Protein AF-A0A0Q4X3D1-F1 (afdb_monomer_lite)

Foldseek 3Di:
DDDDDDDDDDDPDDPPPPPPPCPPVNDDQVLLVVLQWHFDQDWDAACPPRDIDGRTDPRRNHHPVSSVVSSVCVVPPWFKAFFLAPFDQPAWWWFFWAAPDDPPDQRTDTATAGADNLQQWGFGDDPPDPTDITGTHGGIITHDDDRDDDDLRNLLSNLVNLQVCVRHVDQPSSVSSLVVQQVVLVVCVVVVPVCSVSSNVSSCVSVVHDHPPDPD

pLDDT: mean 85.63, std 16.09, range [42.47, 98.0]

Structure (mmCIF, N/CA/C/O backbone):
data_AF-A0A0Q4X3D1-F1
#
_entry.id   AF-A0A0Q4X3D1-F1
#
loop_
_atom_site.group_PDB
_atom_site.id
_atom_site.type_symbol
_atom_site.label_atom_id
_atom_site.label_alt_id
_atom_site.label_comp_id
_atom_site.label_asym_id
_atom_site.label_entity_id
_atom_site.label_seq_id
_atom_site.pdbx_PDB_ins_code
_atom_site.Cartn_x
_atom_site.Cartn_y
_atom_site.Cartn_z
_atom_site.occupancy
_atom_site.B_iso_or_equiv
_atom_site.auth_seq_id
_atom_site.auth_comp_id
_atom_site.auth_asym_id
_atom_site.auth_atom_id
_atom_site.pdbx_PDB_model_num
ATOM 1 N N . MET A 1 1 ? -32.439 -45.724 -63.998 1.00 43.06 1 MET A N 1
ATOM 2 C CA . MET A 1 1 ? -30.985 -45.857 -63.776 1.00 43.06 1 MET A CA 1
ATOM 3 C C . MET A 1 1 ? -30.626 -44.946 -62.619 1.00 43.06 1 MET A C 1
ATOM 5 O O . MET A 1 1 ? -30.534 -43.742 -62.794 1.00 43.06 1 MET A O 1
ATOM 9 N N . THR A 1 2 ? -30.604 -45.523 -61.424 1.00 44.78 2 THR A N 1
ATOM 10 C CA . THR A 1 2 ? -30.448 -44.865 -60.122 1.00 44.78 2 THR A CA 1
ATOM 11 C C . THR A 1 2 ? -29.095 -45.280 -59.561 1.00 44.78 2 THR A C 1
ATOM 13 O O . THR A 1 2 ? -28.946 -46.430 -59.152 1.00 44.78 2 THR A O 1
ATOM 16 N N . GLU A 1 3 ? -28.113 -44.380 -59.583 1.00 49.09 3 GLU A N 1
ATOM 17 C CA . GLU A 1 3 ? -26.800 -44.619 -58.978 1.00 49.09 3 GLU A CA 1
ATOM 18 C C . GLU A 1 3 ? -26.764 -44.139 -57.525 1.00 49.09 3 GLU A C 1
ATOM 20 O O . GLU A 1 3 ? -27.141 -43.016 -57.186 1.00 49.09 3 GLU A O 1
ATOM 25 N N . ALA A 1 4 ? -26.328 -45.060 -56.672 1.00 48.94 4 ALA A N 1
ATOM 26 C CA . ALA A 1 4 ? -26.229 -44.949 -55.233 1.00 48.94 4 ALA A CA 1
ATOM 27 C C . ALA A 1 4 ? -25.015 -44.102 -54.817 1.00 48.94 4 ALA A C 1
ATOM 29 O O . ALA A 1 4 ? -23.878 -44.404 -55.174 1.00 48.94 4 ALA A O 1
ATOM 30 N N . TRP A 1 5 ? -25.249 -43.082 -53.991 1.00 47.91 5 TRP A N 1
ATOM 31 C CA . TRP A 1 5 ? -24.194 -42.359 -53.282 1.00 47.91 5 TRP A CA 1
ATOM 32 C C . TRP A 1 5 ? -23.828 -43.119 -52.004 1.00 47.91 5 TRP A C 1
ATOM 34 O O . TRP A 1 5 ? -24.491 -43.007 -50.974 1.00 47.91 5 TRP A O 1
ATOM 44 N N . ALA A 1 6 ? -22.778 -43.936 -52.096 1.00 47.75 6 ALA A N 1
ATOM 45 C CA . ALA A 1 6 ? -22.215 -44.670 -50.971 1.00 47.75 6 ALA A CA 1
ATOM 46 C C . ALA A 1 6 ? -21.486 -43.731 -49.996 1.00 47.75 6 ALA A C 1
ATOM 48 O O . ALA A 1 6 ? -20.740 -42.830 -50.389 1.00 47.75 6 ALA A O 1
ATOM 49 N N . GLY A 1 7 ? -21.725 -43.972 -48.706 1.00 46.75 7 GLY A N 1
ATOM 50 C CA . GLY A 1 7 ? -21.287 -43.154 -47.586 1.00 46.75 7 GLY A CA 1
ATOM 51 C C . GLY A 1 7 ? -19.772 -43.008 -47.477 1.00 46.75 7 GLY A C 1
ATOM 52 O O . GLY A 1 7 ? -19.022 -43.982 -47.431 1.00 46.75 7 GLY A O 1
ATOM 53 N N . ARG A 1 8 ? -19.332 -41.756 -47.352 1.00 46.34 8 ARG A N 1
ATOM 54 C CA . ARG A 1 8 ? -17.980 -41.405 -46.929 1.00 46.34 8 ARG A CA 1
ATOM 55 C C . ARG A 1 8 ? -18.017 -41.225 -45.411 1.00 46.34 8 ARG A C 1
ATOM 57 O O . ARG A 1 8 ? -18.407 -40.176 -44.908 1.00 46.34 8 ARG A O 1
ATOM 64 N N . THR A 1 9 ? -17.687 -42.284 -44.680 1.00 46.59 9 THR A N 1
ATOM 65 C CA . THR A 1 9 ? -17.524 -42.241 -43.226 1.00 46.59 9 THR A CA 1
ATOM 66 C C . THR A 1 9 ? -16.350 -41.324 -42.891 1.00 46.59 9 THR A C 1
ATOM 68 O O . THR A 1 9 ? -15.196 -41.611 -43.215 1.00 46.59 9 THR A O 1
ATOM 71 N N . PHE A 1 10 ? -16.648 -40.189 -42.257 1.00 42.78 10 PHE A N 1
ATOM 72 C CA . PHE A 1 10 ? -15.637 -39.367 -41.605 1.00 42.78 10 PHE A CA 1
ATOM 73 C C . PHE A 1 10 ? -14.974 -40.234 -40.536 1.00 42.78 10 PHE A C 1
ATOM 75 O O . PHE A 1 10 ? -15.587 -40.587 -39.530 1.00 42.78 10 PHE A O 1
ATOM 82 N N . ARG A 1 11 ? -13.726 -40.640 -40.787 1.00 42.47 11 ARG A N 1
ATOM 83 C CA . ARG A 1 11 ? -12.890 -41.254 -39.760 1.00 42.47 11 ARG A CA 1
ATOM 84 C C . ARG A 1 11 ? -12.764 -40.234 -38.635 1.00 42.47 11 ARG A C 1
ATOM 86 O O . ARG A 1 11 ? -12.277 -39.133 -38.874 1.00 42.47 11 ARG A O 1
ATOM 93 N N . ASN A 1 12 ? -13.226 -40.611 -37.446 1.00 43.44 12 ASN A N 1
ATOM 94 C CA . ASN A 1 12 ? -12.993 -39.885 -36.207 1.00 43.44 12 ASN A CA 1
ATOM 95 C C . ASN A 1 12 ? -11.497 -39.566 -36.116 1.00 43.44 12 ASN A C 1
ATOM 97 O O . ASN A 1 12 ? -10.683 -40.463 -35.889 1.00 43.44 12 ASN A O 1
ATOM 101 N N . ALA A 1 13 ? -11.136 -38.304 -36.356 1.00 43.03 13 ALA A N 1
ATOM 102 C CA . ALA A 1 13 ? -9.821 -37.808 -36.006 1.00 43.03 13 ALA A CA 1
ATOM 103 C C . ALA A 1 13 ? -9.673 -38.038 -34.503 1.00 43.03 13 ALA A C 1
ATOM 105 O O . ALA A 1 13 ? -10.545 -37.637 -33.728 1.00 43.03 13 ALA A O 1
ATOM 106 N N . ALA A 1 14 ? -8.618 -38.750 -34.107 1.00 42.69 14 ALA A N 1
ATOM 107 C CA . ALA A 1 14 ? -8.285 -38.909 -32.703 1.00 42.69 14 ALA A CA 1
ATOM 108 C C . ALA A 1 14 ? -8.307 -37.519 -32.044 1.00 42.69 14 ALA A C 1
ATOM 110 O O . ALA A 1 14 ? -7.810 -36.570 -32.664 1.00 42.69 14 ALA A O 1
ATOM 111 N N . PRO A 1 15 ? -8.882 -37.361 -30.837 1.00 46.25 15 PRO A N 1
ATOM 112 C CA . PRO A 1 15 ? -8.728 -36.115 -30.113 1.00 46.25 15 PRO A CA 1
ATOM 113 C C . PRO A 1 15 ? -7.228 -35.851 -30.036 1.00 46.25 15 PRO A C 1
ATOM 115 O O . PRO A 1 15 ? -6.475 -36.692 -29.543 1.00 46.25 15 PRO A O 1
ATOM 118 N N . LEU A 1 16 ? -6.794 -34.715 -30.587 1.00 47.44 16 LEU A N 1
ATOM 119 C CA . LEU A 1 16 ? -5.493 -34.140 -30.288 1.00 47.44 16 LEU A CA 1
ATOM 120 C C . LEU A 1 16 ? -5.503 -33.914 -28.780 1.00 47.44 16 LEU A C 1
ATOM 122 O O . LEU A 1 16 ? -5.929 -32.872 -28.289 1.00 47.44 16 LEU A O 1
ATOM 126 N N . THR A 1 17 ? -5.111 -34.940 -28.030 1.00 44.03 17 THR A N 1
ATOM 127 C CA . THR A 1 17 ? -4.709 -34.789 -26.649 1.00 44.03 17 THR A CA 1
ATOM 128 C C . THR A 1 17 ? -3.508 -33.872 -26.735 1.00 44.03 17 THR A C 1
ATOM 130 O O . THR A 1 17 ? -2.416 -34.319 -27.091 1.00 44.03 17 THR A O 1
ATOM 133 N N . LEU A 1 18 ? -3.755 -32.580 -26.515 1.00 53.28 18 LEU A N 1
ATOM 134 C CA . LEU A 1 18 ? -2.764 -31.586 -26.144 1.00 53.28 18 LEU A CA 1
ATOM 135 C C . LEU A 1 18 ? -2.053 -32.171 -24.924 1.00 53.28 18 LEU A C 1
ATOM 137 O O . LEU A 1 18 ? -2.487 -31.990 -23.788 1.00 53.28 18 LEU A O 1
ATOM 141 N N . ARG A 1 19 ? -1.043 -33.012 -25.177 1.00 48.97 19 ARG A N 1
ATOM 142 C CA . ARG A 1 19 ? -0.136 -33.495 -24.149 1.00 48.97 19 ARG A CA 1
ATOM 143 C C . ARG A 1 19 ? 0.401 -32.243 -23.482 1.00 48.97 19 ARG A C 1
ATOM 145 O O . ARG A 1 19 ? 0.758 -31.289 -24.169 1.00 48.97 19 ARG A O 1
ATOM 152 N N . GLY A 1 20 ? 0.334 -32.247 -22.156 1.00 49.84 20 GLY A N 1
ATOM 153 C CA . GLY A 1 20 ? 0.802 -31.179 -21.290 1.00 49.84 20 GLY A CA 1
ATOM 154 C C . GLY A 1 20 ? 2.304 -30.995 -21.423 1.00 49.84 20 GLY A C 1
ATOM 155 O O . GLY A 1 20 ? 3.053 -31.368 -20.526 1.00 49.84 20 GLY A O 1
ATOM 156 N N . ASP A 1 21 ? 2.732 -30.431 -22.545 1.00 56.19 21 ASP A N 1
ATOM 157 C CA . ASP A 1 21 ? 4.043 -29.841 -22.678 1.00 56.19 21 ASP A CA 1
ATOM 158 C C . ASP A 1 21 ? 4.018 -28.633 -21.755 1.00 56.19 21 ASP A C 1
ATOM 160 O O . ASP A 1 21 ? 3.350 -27.629 -22.019 1.00 56.19 21 ASP A O 1
ATOM 164 N N . ASN A 1 22 ? 4.685 -28.777 -20.611 1.00 57.06 22 ASN A N 1
ATOM 165 C CA . ASN A 1 22 ? 5.009 -27.630 -19.789 1.00 57.06 22 ASN A CA 1
ATOM 166 C C . ASN A 1 22 ? 5.697 -26.617 -20.716 1.00 57.06 22 ASN A C 1
ATOM 168 O O . ASN A 1 22 ? 6.709 -26.959 -21.336 1.00 57.06 22 ASN A O 1
ATOM 172 N N . PRO A 1 23 ? 5.130 -25.417 -20.885 1.00 67.62 23 PRO A N 1
ATOM 173 C CA . PRO A 1 23 ? 5.699 -24.434 -21.786 1.00 67.62 23 PRO A CA 1
ATOM 174 C C . PRO A 1 23 ? 7.122 -24.092 -21.328 1.00 67.62 23 PRO A C 1
ATOM 176 O O . PRO A 1 23 ? 7.404 -24.013 -20.133 1.00 67.62 23 PRO A O 1
ATOM 179 N N . VAL A 1 24 ? 8.024 -23.905 -22.296 1.00 78.44 24 VAL A N 1
ATOM 180 C CA . VAL A 1 24 ? 9.471 -23.683 -22.082 1.00 78.44 24 VAL A CA 1
ATOM 181 C C . VAL A 1 24 ? 9.756 -22.477 -21.174 1.00 78.44 24 VAL A C 1
ATOM 183 O O . VAL A 1 24 ? 10.806 -22.403 -20.547 1.00 78.44 24 VAL A O 1
ATOM 186 N N . ASP A 1 25 ? 8.809 -21.546 -21.081 1.00 84.94 25 ASP A N 1
ATOM 187 C CA . ASP A 1 25 ? 8.889 -20.338 -20.260 1.00 84.94 25 ASP A CA 1
ATOM 188 C C . ASP A 1 25 ? 8.643 -20.567 -18.753 1.00 84.94 25 ASP A C 1
ATOM 190 O O . ASP A 1 25 ? 8.810 -19.637 -17.971 1.00 84.94 25 ASP A O 1
ATOM 194 N N . GLY A 1 26 ? 8.264 -21.779 -18.327 1.00 92.56 26 GLY A N 1
ATOM 195 C CA . GLY A 1 26 ? 8.084 -22.121 -16.913 1.00 92.56 26 GLY A CA 1
ATOM 196 C C . GLY A 1 26 ? 6.801 -21.589 -16.260 1.00 92.56 26 GLY A C 1
ATOM 197 O O . GLY A 1 26 ? 6.622 -21.788 -15.060 1.00 92.56 26 GLY A O 1
ATOM 198 N N . TYR A 1 27 ? 5.892 -20.954 -17.011 1.00 93.12 27 TYR A N 1
ATOM 199 C CA . TYR A 1 27 ? 4.627 -20.434 -16.478 1.00 93.12 27 TYR A CA 1
ATOM 200 C C . TYR A 1 27 ? 3.453 -21.367 -16.774 1.00 93.12 27 TYR A C 1
ATOM 202 O O . TYR A 1 27 ? 3.174 -21.708 -17.928 1.00 93.12 27 TYR A O 1
ATOM 210 N N . SER A 1 28 ? 2.684 -21.738 -15.752 1.00 94.00 28 SER A N 1
ATOM 211 C CA . SER A 1 28 ? 1.477 -22.537 -15.957 1.00 94.00 28 SER A CA 1
ATOM 212 C C . SER A 1 28 ? 0.365 -21.714 -16.622 1.00 94.00 28 SER A C 1
ATOM 214 O O . SER A 1 28 ? 0.380 -20.483 -16.668 1.00 94.00 28 SER A O 1
ATOM 216 N N . ALA A 1 29 ? -0.649 -22.397 -17.152 1.00 93.19 29 ALA A N 1
ATOM 217 C CA . ALA A 1 29 ? -1.848 -21.725 -17.644 1.00 93.19 29 ALA A CA 1
ATOM 218 C C . ALA A 1 29 ? -2.616 -20.984 -16.539 1.00 93.19 29 ALA A C 1
ATOM 220 O O . ALA A 1 29 ? -3.258 -19.973 -16.824 1.00 93.19 29 ALA A O 1
ATOM 221 N N . GLU A 1 30 ? -2.552 -21.477 -15.301 1.00 94.50 30 GLU A N 1
ATOM 222 C CA . GLU A 1 30 ? -3.222 -20.844 -14.167 1.00 94.50 30 GLU A CA 1
ATOM 223 C C . GLU A 1 30 ? -2.538 -19.523 -13.800 1.00 94.50 30 GLU A C 1
ATOM 225 O O . GLU A 1 30 ? -3.227 -18.520 -13.626 1.00 94.50 30 GLU A O 1
ATOM 230 N N . ASP A 1 31 ? -1.197 -19.486 -13.825 1.00 95.06 31 ASP A N 1
ATOM 231 C CA . ASP A 1 31 ? -0.412 -18.266 -13.576 1.00 95.06 31 ASP A CA 1
ATOM 232 C C . ASP A 1 31 ? -0.805 -17.123 -14.517 1.00 95.06 31 ASP A C 1
ATOM 234 O O . ASP A 1 31 ? -0.814 -15.960 -14.126 1.00 95.06 31 ASP A O 1
ATOM 238 N N . LEU A 1 32 ? -1.139 -17.440 -15.770 1.00 96.00 32 LEU A N 1
ATOM 239 C CA . LEU A 1 32 ? -1.394 -16.447 -16.816 1.00 96.00 32 LEU A CA 1
ATOM 240 C C . LEU A 1 32 ? -2.872 -16.063 -16.960 1.00 96.00 32 LEU A C 1
ATOM 242 O O . LEU A 1 32 ? -3.177 -15.048 -17.600 1.00 96.00 32 LEU A O 1
ATOM 246 N N . ARG A 1 33 ? -3.795 -16.816 -16.345 1.00 96.00 33 ARG A N 1
ATOM 247 C CA . ARG A 1 33 ? -5.244 -16.589 -16.478 1.00 96.00 33 ARG A CA 1
ATOM 248 C C . ARG A 1 33 ? -5.654 -15.211 -15.967 1.00 96.00 33 ARG A C 1
ATOM 250 O O . ARG A 1 33 ? -6.366 -14.484 -16.664 1.00 96.00 33 ARG A O 1
ATOM 257 N N . GLY A 1 34 ? -5.137 -14.813 -14.803 1.00 94.19 34 GLY A N 1
ATOM 258 C CA . GLY A 1 34 ? -5.339 -13.472 -14.236 1.00 94.19 34 GLY A CA 1
ATOM 259 C C . GLY A 1 34 ? -4.765 -12.346 -15.105 1.00 94.19 34 GLY A C 1
ATOM 260 O O . GLY A 1 34 ? -5.241 -11.213 -15.059 1.00 94.19 34 GLY A O 1
ATOM 261 N N . HIS A 1 35 ? -3.807 -12.672 -15.973 1.00 96.56 35 HIS A N 1
ATOM 262 C CA . HIS A 1 35 ? -3.106 -11.725 -16.838 1.00 96.56 35 HIS A CA 1
ATOM 263 C C . HIS A 1 35 ? -3.610 -11.747 -18.285 1.00 96.56 35 HIS A C 1
ATOM 265 O O . HIS A 1 35 ? -3.017 -11.108 -19.151 1.00 96.56 35 HIS A O 1
ATOM 271 N N . GLY A 1 36 ? -4.760 -12.381 -18.542 1.00 96.81 36 GLY A N 1
ATOM 272 C CA . GLY A 1 36 ? -5.501 -12.240 -19.796 1.00 96.81 36 GLY A CA 1
ATOM 273 C C . GLY A 1 36 ? -5.209 -13.302 -20.855 1.00 96.81 36 GLY A C 1
ATOM 274 O O . GLY A 1 36 ? -5.621 -13.105 -22.001 1.00 96.81 36 GLY A O 1
ATOM 275 N N . TRP A 1 37 ? -4.558 -14.410 -20.487 1.00 97.19 37 TRP A N 1
ATOM 276 C CA . TRP A 1 37 ? -4.325 -15.553 -21.372 1.00 97.19 37 TRP A CA 1
ATOM 277 C C . TRP A 1 37 ? -4.747 -16.874 -20.724 1.00 97.19 37 TRP A C 1
ATOM 279 O O . TRP A 1 37 ? -4.471 -17.120 -19.557 1.00 97.19 37 TRP A O 1
ATOM 289 N N . ALA A 1 38 ? -5.378 -17.752 -21.499 1.00 96.12 38 ALA A N 1
ATOM 290 C CA . ALA A 1 38 ? -5.666 -19.132 -21.118 1.00 96.12 38 ALA A CA 1
ATOM 291 C C . ALA A 1 38 ? -5.554 -20.033 -22.362 1.00 96.12 38 ALA A C 1
ATOM 293 O O . ALA A 1 38 ? -5.766 -19.540 -23.470 1.00 96.12 38 ALA A O 1
ATOM 294 N N . PRO A 1 39 ? -5.231 -21.330 -22.235 1.00 95.50 39 PRO A N 1
ATOM 295 C CA . PRO A 1 39 ? -5.191 -22.242 -23.375 1.00 95.50 39 PRO A CA 1
ATOM 296 C C . PRO A 1 39 ? -6.610 -22.596 -23.845 1.00 95.50 39 PRO A C 1
ATOM 298 O O . PRO A 1 39 ? -7.505 -22.782 -23.024 1.00 95.50 39 PRO A O 1
ATOM 301 N N . GLY A 1 40 ? -6.816 -22.736 -25.157 1.00 94.25 40 GLY A N 1
ATOM 302 C CA . GLY A 1 40 ? -8.133 -23.124 -25.687 1.00 94.25 40 GLY A CA 1
ATOM 303 C C . GLY A 1 40 ? -8.227 -23.434 -27.182 1.00 94.25 40 GLY A C 1
ATOM 304 O O . GLY A 1 40 ? -9.317 -23.725 -27.662 1.00 94.25 40 GLY A O 1
ATOM 305 N N . GLY A 1 41 ? -7.120 -23.403 -27.931 1.00 93.38 41 GLY A N 1
ATOM 306 C CA . GLY A 1 41 ? -7.104 -23.814 -29.343 1.00 93.38 41 GLY A CA 1
ATOM 307 C C . GLY A 1 41 ? -7.680 -22.804 -30.348 1.00 93.38 41 GLY A C 1
ATOM 308 O O . GLY A 1 41 ? -7.665 -23.081 -31.544 1.00 93.38 41 GLY A O 1
ATOM 309 N N . TYR A 1 42 ? -8.144 -21.633 -29.907 1.00 94.81 42 TYR A N 1
ATOM 310 C CA . TYR A 1 42 ? -8.655 -20.569 -30.773 1.00 94.81 42 TYR A CA 1
ATOM 311 C C . TYR A 1 42 ? -7.541 -19.625 -31.246 1.00 94.81 42 TYR A C 1
ATOM 313 O O . TYR A 1 42 ? -6.483 -19.489 -30.620 1.00 94.81 42 TYR A O 1
ATOM 321 N N . MET A 1 43 ? -7.805 -18.965 -32.374 1.00 95.94 43 MET A N 1
ATOM 322 C CA . MET A 1 43 ? -7.004 -17.869 -32.914 1.00 95.94 43 MET A CA 1
ATOM 323 C C . MET A 1 43 ? -7.647 -16.529 -32.539 1.00 95.94 43 MET A C 1
ATOM 325 O O . MET A 1 43 ? -8.872 -16.404 -32.582 1.00 95.94 43 MET A O 1
ATOM 329 N N . GLY A 1 44 ? -6.834 -15.535 -32.187 1.00 94.81 44 GLY A N 1
ATOM 330 C CA . GLY A 1 44 ? -7.292 -14.186 -31.847 1.00 94.81 44 GLY A CA 1
ATOM 331 C C . GLY A 1 44 ? -6.191 -13.140 -32.009 1.00 94.81 44 GLY A C 1
ATOM 332 O O . GLY A 1 44 ? -5.033 -13.483 -32.243 1.00 94.81 44 GLY A O 1
ATOM 333 N N . THR A 1 45 ? -6.560 -11.866 -31.893 1.00 97.56 45 THR A N 1
ATOM 334 C CA . THR A 1 45 ? -5.631 -10.727 -31.950 1.00 97.56 45 THR A CA 1
ATOM 335 C C . THR A 1 45 ? -5.338 -10.233 -30.538 1.00 97.56 45 THR A C 1
ATOM 337 O O . THR A 1 45 ? -6.261 -9.966 -29.768 1.00 97.56 45 THR A O 1
ATOM 340 N N . CYS A 1 46 ? -4.058 -10.100 -30.194 1.00 97.88 46 CYS A N 1
ATOM 341 C CA . CYS A 1 46 ? -3.634 -9.580 -28.896 1.00 97.88 46 CYS A CA 1
ATOM 342 C C . CYS A 1 46 ? -4.007 -8.097 -28.752 1.00 97.88 46 CYS A C 1
ATOM 344 O O . CYS A 1 46 ? -3.679 -7.304 -29.627 1.00 97.88 46 CYS A O 1
ATOM 346 N N . GLN A 1 47 ? -4.621 -7.693 -27.636 1.00 97.88 47 GLN A N 1
ATOM 347 C CA . GLN A 1 47 ? -4.951 -6.280 -27.392 1.00 97.88 47 GLN A CA 1
ATOM 348 C C . GLN A 1 47 ? -3.718 -5.398 -27.139 1.00 97.88 47 GLN A C 1
ATOM 350 O O . GLN A 1 47 ? -3.789 -4.196 -27.367 1.00 97.88 47 GLN A O 1
ATOM 355 N N . ASP A 1 48 ? -2.599 -5.984 -26.700 1.00 97.31 48 ASP A N 1
ATOM 356 C CA . ASP A 1 48 ? -1.394 -5.223 -26.352 1.00 97.31 48 ASP A CA 1
ATOM 357 C C . ASP A 1 48 ? -0.457 -5.045 -27.557 1.00 97.31 48 ASP A C 1
ATOM 359 O O . ASP A 1 48 ? -0.033 -3.935 -27.856 1.00 97.31 48 ASP A O 1
ATOM 363 N N . CYS A 1 49 ? -0.109 -6.138 -28.249 1.00 97.88 49 CYS A N 1
ATOM 364 C CA . CYS A 1 49 ? 0.844 -6.101 -29.366 1.00 97.88 49 CYS A CA 1
ATOM 365 C C . CYS A 1 49 ? 0.191 -6.172 -30.749 1.00 97.88 49 CYS A C 1
ATOM 367 O O . CYS A 1 49 ? 0.900 -6.095 -31.741 1.00 97.88 49 CYS A O 1
ATOM 369 N N . VAL A 1 50 ? -1.134 -6.350 -30.828 1.00 97.75 50 VAL A N 1
ATOM 370 C CA . VAL A 1 50 ? -1.911 -6.426 -32.084 1.00 97.75 50 VAL A CA 1
ATOM 371 C C . VAL A 1 50 ? -1.549 -7.625 -32.984 1.00 97.75 50 VAL A C 1
ATOM 373 O O . VAL A 1 50 ? -2.168 -7.845 -34.021 1.00 97.75 50 VAL A O 1
ATOM 376 N N . GLU A 1 51 ? -0.621 -8.483 -32.558 1.00 97.44 51 GLU A N 1
ATOM 377 C CA . GLU A 1 51 ? -0.265 -9.710 -33.273 1.00 97.44 51 GLU A CA 1
ATOM 378 C C . GLU A 1 51 ? -1.339 -10.797 -33.137 1.00 97.44 51 GLU A C 1
ATOM 380 O O . GLU A 1 51 ? -1.994 -10.945 -32.094 1.00 97.44 51 GLU A O 1
ATOM 385 N N . VAL A 1 52 ? -1.481 -11.603 -34.191 1.00 96.31 52 VAL A N 1
ATOM 386 C CA . VAL A 1 52 ? -2.331 -12.799 -34.178 1.00 96.31 52 VAL A CA 1
ATOM 387 C C . VAL A 1 52 ? -1.643 -13.895 -33.370 1.00 96.31 52 VAL A C 1
ATOM 389 O O . VAL A 1 52 ? -0.484 -14.229 -33.602 1.00 96.31 52 VAL A O 1
ATOM 392 N N . HIS A 1 53 ? -2.371 -14.498 -32.436 1.00 94.00 53 HIS A N 1
ATOM 393 C CA . HIS A 1 53 ? -1.900 -15.639 -31.662 1.00 94.00 53 HIS A CA 1
ATOM 394 C C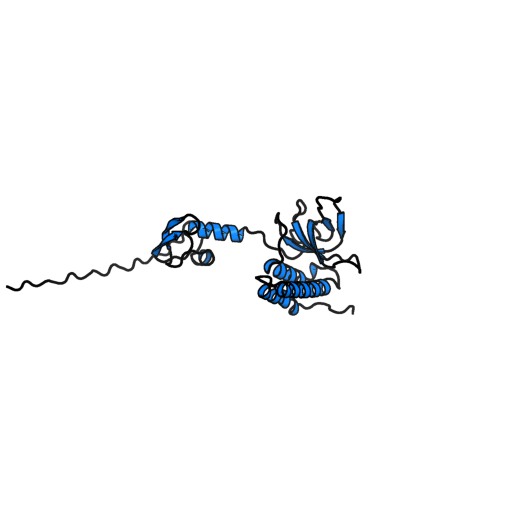 . HIS A 1 53 ? -2.813 -16.849 -31.858 1.00 94.00 53 HIS A C 1
ATOM 396 O O . HIS A 1 53 ? -4.020 -16.719 -32.065 1.00 94.00 53 HIS A O 1
ATOM 402 N N . VAL A 1 54 ? -2.231 -18.042 -31.750 1.00 93.62 54 VAL A N 1
ATOM 403 C CA . VAL A 1 54 ? -2.932 -19.331 -31.828 1.00 93.62 54 VAL A CA 1
ATOM 404 C C . VAL A 1 54 ? -2.871 -20.060 -30.489 1.00 93.62 54 VAL A C 1
ATOM 406 O O . VAL A 1 54 ? -1.968 -19.829 -29.685 1.00 93.62 54 VAL A O 1
ATOM 409 N N . GLY A 1 55 ? -3.843 -20.936 -30.236 1.00 89.94 55 GLY A N 1
ATOM 410 C CA . GLY A 1 55 ? -3.860 -21.793 -29.047 1.00 89.94 55 GLY A CA 1
ATOM 411 C C . GLY A 1 55 ? -4.484 -21.165 -27.798 1.00 89.94 55 GLY A C 1
ATOM 412 O O . GLY A 1 55 ? -4.509 -21.818 -26.755 1.00 89.94 55 GLY A O 1
ATOM 413 N N . GLY A 1 56 ? -5.024 -19.946 -27.887 1.00 91.94 56 GLY A N 1
ATOM 414 C CA . GLY A 1 56 ? -5.700 -19.279 -26.770 1.00 91.94 56 GLY A CA 1
ATOM 415 C C . GLY A 1 56 ? -7.156 -19.722 -26.590 1.00 91.94 56 GLY A C 1
ATOM 416 O O . GLY A 1 56 ? -7.775 -20.257 -27.502 1.00 91.94 56 GLY A O 1
ATOM 417 N N . ASP A 1 57 ? -7.724 -19.494 -25.414 1.00 95.38 57 ASP A N 1
ATOM 418 C CA . ASP A 1 57 ? -9.168 -19.476 -25.178 1.00 95.38 57 ASP A CA 1
ATOM 419 C C . ASP A 1 57 ? -9.846 -18.349 -25.979 1.00 95.38 57 ASP A C 1
ATOM 421 O O . ASP A 1 57 ? -9.255 -17.295 -26.224 1.00 95.38 57 ASP A O 1
ATOM 425 N N . LYS A 1 58 ? -11.117 -18.530 -26.355 1.00 95.31 58 LYS A N 1
ATOM 426 C CA . LYS A 1 58 ? -11.890 -17.527 -27.109 1.00 95.31 58 LYS A CA 1
ATOM 427 C C . LYS A 1 58 ? -12.009 -16.176 -26.377 1.00 95.31 58 LYS A C 1
ATOM 429 O O . LYS A 1 58 ? -12.294 -15.164 -27.011 1.00 95.31 58 LYS A O 1
ATOM 434 N N . ARG A 1 59 ? -11.818 -16.149 -25.053 1.00 94.31 59 ARG A N 1
ATOM 435 C CA . ARG A 1 59 ? -11.880 -14.959 -24.188 1.00 94.31 59 ARG A CA 1
ATOM 436 C C . ARG A 1 59 ? -10.500 -14.399 -23.827 1.00 94.31 59 ARG A C 1
ATOM 438 O O . ARG A 1 59 ? -10.424 -13.493 -22.994 1.00 94.31 59 ARG A O 1
ATOM 445 N N . CYS A 1 60 ? -9.413 -14.914 -24.412 1.00 95.44 60 CYS A N 1
ATOM 446 C CA . CYS A 1 60 ? -8.087 -14.320 -24.234 1.00 95.44 60 CYS A CA 1
ATOM 447 C C . CYS A 1 60 ? -8.096 -12.864 -24.694 1.00 95.44 60 CYS A C 1
ATOM 449 O O . CYS A 1 60 ? -8.545 -12.561 -25.796 1.00 95.44 60 CYS A O 1
ATOM 451 N N . ARG A 1 61 ? -7.553 -11.975 -23.863 1.00 97.06 61 ARG A N 1
ATOM 452 C CA . ARG A 1 61 ? -7.324 -10.566 -24.220 1.00 97.06 61 ARG A CA 1
ATOM 453 C C . ARG A 1 61 ? -5.905 -10.341 -24.736 1.00 97.06 61 ARG A C 1
ATOM 455 O O . ARG A 1 61 ? -5.657 -9.390 -25.469 1.00 97.06 61 ARG A O 1
ATOM 462 N N . ARG A 1 62 ? -4.972 -11.215 -24.353 1.00 98.00 62 ARG A N 1
ATOM 463 C CA . ARG A 1 62 ? -3.548 -11.117 -24.679 1.00 98.00 62 ARG A CA 1
ATOM 464 C C . ARG A 1 62 ? -3.042 -12.411 -25.294 1.00 98.00 62 ARG A C 1
ATOM 466 O O . ARG A 1 62 ? -3.543 -13.489 -24.979 1.00 98.00 62 ARG A O 1
ATOM 473 N N . CYS A 1 63 ? -1.995 -12.309 -26.108 1.00 97.19 63 CYS A N 1
ATOM 474 C CA . CYS A 1 63 ? -1.164 -13.460 -26.437 1.00 97.19 63 CYS A CA 1
ATOM 475 C C . CYS A 1 63 ? -0.367 -13.913 -25.197 1.00 97.19 63 CYS A C 1
ATOM 477 O O . CYS A 1 63 ? -0.200 -13.155 -24.237 1.00 97.19 63 CYS A O 1
ATOM 479 N N . ARG A 1 64 ? 0.161 -15.143 -25.227 1.00 95.62 64 ARG A N 1
ATOM 480 C CA . ARG A 1 64 ? 0.905 -15.731 -24.101 1.00 95.62 64 ARG A CA 1
ATOM 481 C C . ARG A 1 64 ? 2.086 -14.859 -23.657 1.00 95.62 64 ARG A C 1
ATOM 483 O O . ARG A 1 64 ? 2.232 -14.595 -22.471 1.00 95.62 64 ARG A O 1
ATOM 490 N N . ALA A 1 65 ? 2.876 -14.362 -24.610 1.00 96.44 65 ALA A N 1
ATOM 491 C CA . ALA A 1 65 ? 4.045 -13.528 -24.330 1.00 96.44 65 ALA A CA 1
ATOM 492 C C . ALA A 1 65 ? 3.677 -12.205 -23.632 1.00 96.44 65 ALA A C 1
ATOM 494 O O . ALA A 1 65 ? 4.327 -11.817 -22.666 1.00 96.44 65 ALA A O 1
ATOM 495 N N . CYS A 1 66 ? 2.610 -11.528 -24.071 1.00 97.50 66 CYS A N 1
ATOM 496 C CA . CYS A 1 66 ? 2.125 -10.315 -23.405 1.00 97.50 66 CYS A CA 1
ATOM 497 C C . CYS A 1 66 ? 1.547 -10.609 -22.014 1.00 97.50 66 CYS A C 1
ATOM 499 O O . CYS A 1 66 ? 1.737 -9.810 -21.103 1.00 97.50 66 CYS A O 1
ATOM 501 N N . ALA A 1 67 ? 0.893 -11.758 -21.813 1.00 97.00 67 ALA A N 1
ATOM 502 C CA . ALA A 1 67 ? 0.429 -12.162 -20.486 1.00 97.00 67 ALA A CA 1
ATOM 503 C C . ALA A 1 67 ? 1.589 -12.449 -19.518 1.00 97.00 67 ALA A C 1
ATOM 505 O O . ALA A 1 67 ? 1.500 -12.051 -18.360 1.00 97.00 67 ALA A O 1
ATOM 506 N N . ILE A 1 68 ? 2.684 -13.062 -19.986 1.00 96.50 68 ILE A N 1
ATOM 507 C CA . ILE A 1 68 ? 3.909 -13.253 -19.188 1.00 96.50 68 ILE A CA 1
ATOM 508 C C . ILE A 1 68 ? 4.503 -11.900 -18.803 1.00 96.50 68 ILE A C 1
ATOM 510 O O . ILE A 1 68 ? 4.692 -11.648 -17.619 1.00 96.50 68 ILE A O 1
ATOM 514 N N . LYS A 1 69 ? 4.684 -10.985 -19.765 1.00 96.12 69 LYS A N 1
ATOM 515 C CA . LYS A 1 69 ? 5.161 -9.621 -19.474 1.00 96.12 69 LYS A CA 1
ATOM 516 C C . LYS A 1 69 ? 4.269 -8.907 -18.457 1.00 96.12 69 LYS A C 1
ATOM 518 O O . LYS A 1 69 ? 4.770 -8.237 -17.563 1.00 96.12 69 LYS A O 1
ATOM 523 N N . ALA A 1 70 ? 2.949 -9.057 -18.567 1.00 94.56 70 ALA A N 1
ATOM 524 C CA . ALA A 1 70 ? 2.004 -8.478 -17.616 1.00 94.56 70 ALA A CA 1
ATOM 525 C C . ALA A 1 70 ? 2.094 -9.127 -16.220 1.00 94.56 70 ALA A C 1
ATOM 527 O O . ALA A 1 70 ? 1.958 -8.428 -15.216 1.00 94.56 70 ALA A O 1
ATOM 528 N N . LEU A 1 71 ? 2.328 -10.440 -16.142 1.00 94.12 71 LEU A N 1
ATOM 529 C CA . LEU A 1 71 ? 2.575 -11.153 -14.889 1.00 94.12 71 LEU A CA 1
ATOM 530 C C . LEU A 1 71 ? 3.890 -10.693 -14.250 1.00 94.12 71 LEU A C 1
ATOM 532 O O . LEU A 1 71 ? 3.894 -10.322 -13.080 1.00 94.12 71 LEU A O 1
ATOM 536 N N . GLU A 1 72 ? 4.983 -10.660 -15.006 1.00 93.12 72 GLU A N 1
ATOM 537 C CA . GLU A 1 72 ? 6.288 -10.180 -14.545 1.00 93.12 72 GLU A CA 1
ATOM 538 C C . GLU A 1 72 ? 6.211 -8.727 -14.078 1.00 93.12 72 GLU A C 1
ATOM 540 O O . GLU A 1 72 ? 6.636 -8.425 -12.968 1.00 93.12 72 GLU A O 1
ATOM 545 N N . ALA A 1 73 ? 5.569 -7.845 -14.848 1.00 87.06 73 ALA A N 1
ATOM 546 C CA . ALA A 1 73 ? 5.332 -6.462 -14.440 1.00 87.06 73 ALA A CA 1
ATOM 547 C C . ALA A 1 73 ? 4.530 -6.374 -13.131 1.00 87.06 73 ALA A C 1
ATOM 549 O O . ALA A 1 73 ? 4.842 -5.555 -12.273 1.00 87.06 73 ALA A O 1
ATOM 550 N N . SER A 1 74 ? 3.529 -7.240 -12.931 1.00 83.94 74 SER A N 1
ATOM 551 C CA . SER A 1 74 ? 2.765 -7.281 -11.676 1.00 83.94 74 SER A CA 1
ATOM 552 C C . SER A 1 74 ? 3.559 -7.838 -10.487 1.00 83.94 74 SER A C 1
ATOM 554 O O . SER A 1 74 ? 3.324 -7.435 -9.349 1.00 83.94 74 SER A O 1
ATOM 556 N N . ARG A 1 75 ? 4.504 -8.756 -10.737 1.00 82.88 75 ARG A N 1
ATOM 557 C CA . ARG A 1 75 ? 5.414 -9.302 -9.719 1.00 82.88 75 ARG A CA 1
ATOM 558 C C . ARG A 1 75 ? 6.494 -8.296 -9.336 1.00 82.88 75 ARG A C 1
ATOM 560 O O . ARG A 1 75 ? 6.852 -8.229 -8.169 1.00 82.88 75 ARG A O 1
ATOM 567 N N . ASN A 1 76 ? 6.950 -7.509 -10.305 1.00 79.62 76 ASN A N 1
ATOM 568 C CA . ASN A 1 76 ? 7.982 -6.493 -10.129 1.00 79.62 76 ASN A CA 1
ATOM 569 C C . ASN A 1 76 ? 7.422 -5.142 -9.673 1.00 79.62 76 ASN A C 1
ATOM 571 O O . ASN A 1 76 ? 8.197 -4.224 -9.423 1.00 79.62 76 ASN A O 1
ATOM 575 N N . ARG A 1 77 ? 6.093 -4.990 -9.584 1.00 78.06 77 ARG A N 1
ATOM 576 C CA . ARG A 1 77 ? 5.492 -3.769 -9.053 1.00 78.06 77 ARG A CA 1
ATOM 577 C C . ARG A 1 77 ? 5.942 -3.606 -7.597 1.00 78.06 77 ARG A C 1
ATOM 579 O O . ARG A 1 77 ? 5.727 -4.541 -6.820 1.00 78.06 77 ARG A O 1
ATOM 586 N N . PRO A 1 78 ? 6.511 -2.449 -7.217 1.00 81.88 78 PRO A N 1
ATOM 587 C CA . PRO A 1 78 ? 6.800 -2.154 -5.822 1.00 81.88 78 PRO A CA 1
ATOM 588 C C . PRO A 1 78 ? 5.536 -2.341 -4.985 1.00 81.88 78 PRO A C 1
ATOM 590 O O . PRO A 1 78 ? 4.453 -1.899 -5.375 1.00 81.88 78 PRO A O 1
ATOM 593 N N . ARG A 1 79 ? 5.670 -3.047 -3.865 1.00 90.69 79 ARG A N 1
ATOM 594 C CA . ARG A 1 79 ? 4.579 -3.296 -2.922 1.00 90.69 79 ARG A CA 1
ATOM 595 C C . ARG A 1 79 ? 4.893 -2.602 -1.619 1.00 90.69 79 ARG A C 1
ATOM 597 O O . ARG A 1 79 ? 6.054 -2.582 -1.209 1.00 90.69 79 ARG A O 1
ATOM 604 N N . TRP A 1 80 ? 3.846 -2.122 -0.966 1.00 96.12 80 TRP A N 1
ATOM 605 C CA . TRP A 1 80 ? 3.939 -1.665 0.409 1.00 96.12 80 TRP A CA 1
ATOM 606 C C . TRP A 1 80 ? 4.506 -2.773 1.301 1.00 96.12 80 TRP A C 1
ATOM 608 O O . TRP A 1 80 ? 4.044 -3.915 1.256 1.00 96.12 80 TRP A O 1
ATOM 618 N N . GLN A 1 81 ? 5.527 -2.426 2.073 1.00 95.69 81 GLN A N 1
ATOM 619 C CA . GLN A 1 81 ? 6.151 -3.268 3.085 1.00 95.69 81 GLN A CA 1
ATOM 620 C C . GLN A 1 81 ? 5.687 -2.797 4.463 1.00 95.69 81 GLN A C 1
ATOM 622 O O . GLN A 1 81 ? 5.648 -1.597 4.721 1.00 95.69 81 GLN A O 1
ATOM 627 N N . SER A 1 82 ? 5.319 -3.730 5.337 1.00 95.06 82 SER A N 1
ATOM 628 C CA . SER A 1 82 ? 4.891 -3.443 6.711 1.00 95.06 82 SER A CA 1
ATOM 629 C C . SER A 1 82 ? 6.087 -3.258 7.650 1.00 95.06 82 SER A C 1
ATOM 631 O O . SER A 1 82 ? 7.010 -4.077 7.636 1.00 95.06 82 SER A O 1
ATOM 633 N N . GLY A 1 83 ? 6.026 -2.250 8.519 1.00 92.69 83 GLY A N 1
ATOM 634 C CA . GLY A 1 83 ? 7.084 -1.886 9.460 1.00 92.69 83 GLY A CA 1
ATOM 635 C C . GLY A 1 83 ? 8.330 -1.311 8.779 1.00 92.69 83 GLY A C 1
ATOM 636 O O . GLY A 1 83 ? 8.366 -1.105 7.568 1.00 92.69 83 GLY A O 1
ATOM 637 N N . HIS A 1 84 ? 9.383 -1.076 9.562 1.00 92.56 84 HIS A N 1
ATOM 638 C CA . HIS A 1 84 ? 10.642 -0.486 9.086 1.00 92.56 84 HIS A CA 1
ATOM 639 C C . HIS A 1 84 ? 11.640 -1.500 8.500 1.00 92.56 84 HIS A C 1
ATOM 641 O O . HIS A 1 84 ? 12.628 -1.120 7.877 1.00 92.56 84 HIS A O 1
ATOM 647 N N . LYS A 1 85 ? 11.432 -2.809 8.695 1.00 91.81 85 LYS A N 1
ATOM 648 C CA . LYS A 1 85 ? 12.419 -3.824 8.294 1.00 91.81 85 LYS A CA 1
ATOM 649 C C . LYS A 1 85 ? 12.666 -3.796 6.785 1.00 91.81 85 LYS A C 1
ATOM 651 O O . LYS A 1 85 ? 11.736 -3.904 5.990 1.00 91.81 85 LYS A O 1
ATOM 656 N N . GLY A 1 86 ? 13.942 -3.727 6.407 1.00 91.81 86 GLY A N 1
ATOM 657 C CA . GLY A 1 86 ? 14.374 -3.754 5.009 1.00 91.81 86 GLY A CA 1
ATOM 658 C C . GLY A 1 86 ? 14.150 -2.448 4.247 1.00 91.81 86 GLY A C 1
ATOM 659 O O . GLY A 1 86 ? 14.323 -2.453 3.028 1.00 91.81 86 GLY A O 1
ATOM 660 N N . ILE A 1 87 ? 13.773 -1.361 4.932 1.00 93.75 87 ILE A N 1
ATOM 661 C CA . ILE A 1 87 ? 13.712 -0.034 4.321 1.00 93.75 87 ILE A CA 1
ATOM 662 C C . ILE A 1 87 ? 15.097 0.354 3.767 1.00 93.75 87 ILE A C 1
ATOM 664 O O . ILE A 1 87 ? 16.100 0.184 4.466 1.00 93.75 87 ILE A O 1
ATOM 668 N N . PRO A 1 88 ? 15.196 0.826 2.512 1.00 93.81 88 PRO A N 1
ATOM 669 C CA . PRO A 1 88 ? 16.434 1.381 1.983 1.00 93.81 88 PRO A CA 1
ATOM 670 C C . PRO A 1 88 ? 16.894 2.582 2.815 1.00 93.81 88 PRO A C 1
ATOM 672 O O . PRO A 1 88 ? 16.115 3.497 3.075 1.00 93.81 88 PRO A O 1
ATOM 675 N N . THR A 1 89 ? 18.168 2.588 3.202 1.00 94.75 89 THR A N 1
ATOM 676 C CA . THR A 1 89 ? 18.803 3.681 3.963 1.00 94.75 89 THR A CA 1
ATOM 677 C C . THR A 1 89 ? 19.698 4.565 3.088 1.00 94.75 89 THR A C 1
ATOM 679 O O . THR A 1 89 ? 20.263 5.552 3.551 1.00 94.75 89 THR A O 1
ATOM 682 N N . ASP A 1 90 ? 19.838 4.220 1.806 1.00 94.31 90 ASP A N 1
ATOM 683 C CA . ASP A 1 90 ? 20.698 4.884 0.823 1.00 94.31 90 ASP A CA 1
ATOM 684 C C . ASP A 1 90 ? 19.921 5.716 -0.210 1.00 94.31 90 ASP A C 1
ATOM 686 O O . ASP A 1 90 ? 20.525 6.413 -1.028 1.00 94.31 90 ASP A O 1
ATOM 690 N N . ARG A 1 91 ? 18.587 5.655 -0.192 1.00 94.38 91 ARG A N 1
ATOM 691 C CA . ARG A 1 91 ? 17.709 6.383 -1.114 1.00 94.38 91 ARG A CA 1
ATOM 692 C C . ARG A 1 91 ? 16.362 6.707 -0.469 1.00 94.38 91 ARG A C 1
ATOM 694 O O . ARG A 1 91 ? 15.965 6.009 0.464 1.00 94.38 91 ARG A O 1
ATOM 701 N N . PRO A 1 92 ? 15.660 7.751 -0.941 1.00 95.94 92 PRO A N 1
ATOM 702 C CA . PRO A 1 92 ? 14.371 8.104 -0.378 1.00 95.94 92 PRO A CA 1
ATOM 703 C C . PRO A 1 92 ? 13.289 7.092 -0.764 1.00 95.94 92 PRO A C 1
ATOM 705 O O . PRO A 1 92 ? 13.313 6.519 -1.853 1.00 95.94 92 PRO A O 1
ATOM 708 N N . VAL A 1 93 ? 12.324 6.907 0.132 1.00 96.81 93 VAL A N 1
ATOM 709 C CA . VAL A 1 93 ? 11.107 6.119 -0.086 1.00 96.81 93 VAL A CA 1
ATOM 710 C C . VAL A 1 93 ? 9.883 6.898 0.374 1.00 96.81 93 VAL A C 1
ATOM 712 O O . VAL A 1 93 ? 9.995 7.865 1.130 1.00 96.81 93 VAL A O 1
ATOM 715 N N . TRP A 1 94 ? 8.700 6.458 -0.050 1.00 97.69 94 TRP A N 1
ATOM 716 C CA . TRP A 1 94 ? 7.447 6.924 0.533 1.00 97.69 94 TRP A CA 1
ATOM 717 C C . TRP A 1 94 ? 7.087 6.068 1.742 1.00 97.69 94 TRP A C 1
ATOM 719 O O . TRP A 1 94 ? 7.050 4.844 1.635 1.00 97.69 94 TRP A O 1
ATOM 729 N N . ALA A 1 95 ? 6.785 6.698 2.875 1.00 97.06 95 ALA A N 1
ATOM 730 C CA . ALA A 1 95 ? 6.435 6.010 4.112 1.00 97.06 95 ALA A CA 1
ATOM 731 C C . ALA A 1 95 ? 5.239 6.660 4.812 1.00 97.06 95 ALA A C 1
ATOM 733 O O . ALA A 1 95 ? 5.164 7.885 4.91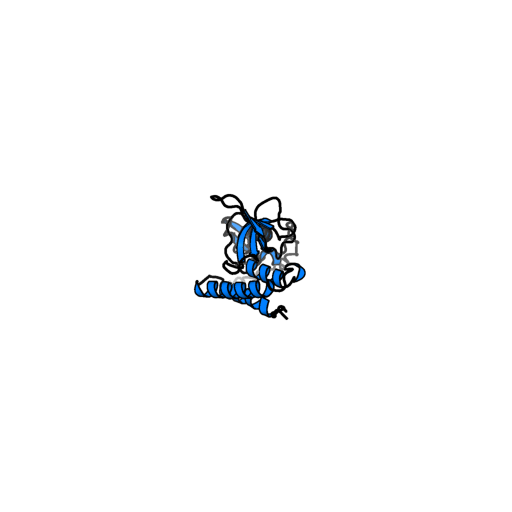4 1.00 97.06 95 ALA A O 1
ATOM 734 N N . TYR A 1 96 ? 4.325 5.835 5.327 1.00 96.19 96 TYR A N 1
ATOM 735 C CA . TYR A 1 96 ? 3.412 6.280 6.376 1.00 96.19 96 TYR A CA 1
ATOM 736 C C . TYR A 1 96 ? 4.185 6.286 7.688 1.00 96.19 96 TYR A C 1
ATOM 738 O O . TYR A 1 96 ? 4.708 5.256 8.114 1.00 96.19 96 TYR A O 1
ATOM 746 N N . PHE A 1 97 ? 4.289 7.461 8.291 1.00 94.06 97 PHE A N 1
ATOM 747 C CA . PHE A 1 97 ? 5.143 7.726 9.435 1.00 94.06 97 PHE A CA 1
ATOM 748 C C . PHE A 1 97 ? 4.298 8.241 10.594 1.00 94.06 97 PHE A C 1
ATOM 750 O O . PHE A 1 97 ? 3.577 9.226 10.432 1.00 94.06 97 PHE A O 1
ATOM 757 N N . TYR A 1 98 ? 4.393 7.575 11.742 1.00 92.38 98 TYR A N 1
ATOM 758 C CA . TYR A 1 98 ? 3.791 8.019 12.992 1.00 92.38 98 TYR A CA 1
ATOM 759 C C . TYR A 1 98 ? 4.735 8.989 13.702 1.00 92.38 98 TYR A C 1
ATOM 761 O O . TYR A 1 98 ? 5.883 8.640 13.979 1.00 92.38 98 TYR A O 1
ATOM 769 N N . TRP A 1 99 ? 4.267 10.193 14.018 1.00 89.38 99 TRP A N 1
ATOM 770 C CA . TRP A 1 99 ? 5.053 11.199 14.719 1.00 89.38 99 TRP A CA 1
ATOM 771 C C . TRP A 1 99 ? 4.615 11.321 16.183 1.00 89.38 99 TRP A C 1
ATOM 773 O O . TRP A 1 99 ? 3.555 11.847 16.489 1.00 89.38 99 TRP A O 1
ATOM 783 N N . SER A 1 100 ? 5.471 10.901 17.118 1.00 75.62 100 SER A N 1
ATOM 784 C CA . SER A 1 100 ? 5.155 10.883 18.556 1.00 75.62 100 SER A CA 1
ATOM 785 C C . SER A 1 100 ? 5.464 12.198 19.299 1.00 75.62 100 SER A C 1
ATOM 787 O O . SER A 1 100 ? 5.664 12.181 20.514 1.00 75.62 100 SER A O 1
ATOM 789 N N . GLY A 1 101 ? 5.624 13.323 18.591 1.00 67.06 101 GLY A N 1
ATOM 790 C CA . GLY A 1 101 ? 6.314 14.509 19.124 1.00 67.06 101 GLY A CA 1
ATOM 791 C C . GLY A 1 101 ? 5.472 15.749 19.427 1.00 67.06 101 GLY A C 1
ATOM 792 O O . GLY A 1 101 ? 6.040 16.724 19.916 1.00 67.06 101 GLY A O 1
ATOM 793 N N . SER A 1 102 ? 4.170 15.768 19.144 1.00 61.72 102 SER A N 1
ATOM 794 C CA . SER A 1 102 ? 3.369 16.994 19.249 1.00 61.72 102 SER A CA 1
ATOM 795 C C . SER A 1 102 ? 1.899 16.673 19.509 1.00 61.72 102 SER A C 1
ATOM 797 O O . SER A 1 102 ? 1.313 15.867 18.804 1.00 61.72 102 SER A O 1
ATOM 799 N N . SER A 1 103 ? 1.292 17.314 20.512 1.00 59.06 103 SER A N 1
ATOM 800 C CA . SER A 1 103 ? -0.158 17.243 20.757 1.00 59.06 103 SER A CA 1
ATOM 801 C C . SER A 1 103 ? -0.979 18.113 19.797 1.00 59.06 103 SER A C 1
ATOM 803 O O . SER A 1 103 ? -2.192 18.217 19.967 1.00 59.06 103 SER A O 1
ATOM 805 N N . GLU A 1 104 ? -0.329 18.815 18.864 1.00 63.69 104 GLU A N 1
ATOM 806 C CA . GLU A 1 104 ? -0.958 19.821 18.000 1.00 63.69 104 GLU A CA 1
ATOM 807 C C . GLU A 1 104 ? -0.928 19.457 16.505 1.00 63.69 104 GLU A C 1
ATOM 809 O O . GLU A 1 104 ? -1.577 20.138 15.714 1.00 63.69 104 GLU A O 1
ATOM 814 N N . ASP A 1 105 ? -0.226 18.391 16.110 1.00 66.12 105 ASP A N 1
ATOM 815 C CA . ASP A 1 105 ? -0.012 18.024 14.706 1.00 66.12 105 ASP A CA 1
ATOM 816 C C . ASP A 1 105 ? -0.690 16.702 14.306 1.00 66.12 105 ASP A C 1
ATOM 818 O O . ASP A 1 105 ? -1.140 15.932 15.150 1.00 66.12 105 ASP A O 1
ATOM 822 N N . GLU A 1 106 ? -0.767 16.438 12.994 1.00 73.44 106 GLU A N 1
ATOM 823 C CA . GLU A 1 106 ? -1.229 15.149 12.467 1.00 73.44 106 GLU A CA 1
ATOM 824 C C . GLU A 1 106 ? -0.312 14.017 12.954 1.00 73.44 106 GLU A C 1
ATOM 826 O O . GLU A 1 106 ? 0.875 13.978 12.622 1.00 73.44 106 GLU A O 1
ATOM 831 N N . ASP A 1 107 ? -0.885 13.067 13.695 1.00 84.00 107 ASP A N 1
ATOM 832 C CA . ASP A 1 107 ? -0.155 11.925 14.254 1.00 84.00 107 ASP A CA 1
ATOM 833 C C . ASP A 1 107 ? 0.485 11.040 13.174 1.00 84.00 107 ASP A C 1
ATOM 835 O O . ASP A 1 107 ? 1.493 10.381 13.427 1.00 84.00 107 ASP A O 1
ATOM 839 N N . ILE A 1 108 ? -0.095 10.994 11.966 1.00 92.31 108 ILE A N 1
ATOM 840 C CA . ILE A 1 108 ? 0.357 10.130 10.869 1.00 92.31 108 ILE A CA 1
ATOM 841 C C . ILE A 1 108 ? 0.409 10.889 9.559 1.00 92.31 108 ILE A C 1
ATOM 843 O O . ILE A 1 108 ? -0.579 11.460 9.102 1.00 92.31 108 ILE A O 1
ATOM 847 N N . MET A 1 109 ? 1.564 10.808 8.906 1.00 93.31 109 MET A N 1
ATOM 848 C CA . MET A 1 109 ? 1.858 11.533 7.679 1.00 93.31 109 MET A CA 1
ATOM 849 C C . MET A 1 109 ? 2.414 10.600 6.603 1.00 93.31 109 MET A C 1
ATOM 851 O O . MET A 1 109 ? 3.140 9.654 6.899 1.00 93.31 109 MET A O 1
ATOM 855 N N . LEU A 1 110 ? 2.122 10.898 5.334 1.00 95.69 110 LEU A N 1
ATOM 856 C CA . LEU A 1 110 ? 2.809 10.284 4.195 1.00 95.69 110 LEU A CA 1
ATOM 857 C C . LEU A 1 110 ? 4.025 11.140 3.824 1.00 95.69 110 LEU A C 1
ATOM 859 O O . LEU A 1 110 ? 3.869 12.234 3.276 1.00 95.69 110 LEU A O 1
ATOM 863 N N . LEU A 1 111 ? 5.219 10.635 4.118 1.00 95.25 111 LEU A N 1
ATOM 864 C CA . LEU A 1 111 ? 6.491 11.331 3.941 1.00 95.25 111 LEU A CA 1
ATOM 865 C C . LEU A 1 111 ? 7.325 10.714 2.819 1.00 95.25 111 LEU A C 1
ATOM 867 O O . LEU A 1 111 ? 7.251 9.512 2.583 1.00 95.25 111 LEU A O 1
ATOM 871 N N . HIS A 1 112 ? 8.138 11.545 2.162 1.00 96.50 112 HIS A N 1
ATOM 872 C CA . HIS A 1 112 ? 9.173 11.117 1.222 1.00 96.50 112 HIS A CA 1
ATOM 873 C C . HIS A 1 112 ? 10.543 11.461 1.799 1.00 96.50 112 HIS A C 1
ATOM 875 O O . HIS A 1 112 ? 10.808 12.623 2.120 1.00 96.50 112 HIS A O 1
ATOM 881 N N . GLY A 1 113 ? 11.394 10.462 1.992 1.00 95.88 113 GLY A N 1
ATOM 882 C CA . GLY A 1 113 ? 12.636 10.670 2.723 1.00 95.88 113 GLY A CA 1
ATOM 883 C C . GLY A 1 113 ? 13.416 9.396 2.979 1.00 95.88 113 GLY A C 1
ATOM 884 O O . GLY A 1 113 ? 13.028 8.316 2.539 1.00 95.88 113 GLY A O 1
ATOM 885 N N . ILE A 1 114 ? 14.543 9.556 3.664 1.00 96.06 114 ILE A N 1
ATOM 886 C CA . ILE A 1 114 ? 15.469 8.472 3.989 1.00 96.06 114 ILE A CA 1
ATOM 887 C C . ILE A 1 114 ? 15.253 8.089 5.448 1.00 96.06 114 ILE A C 1
ATOM 889 O O . ILE A 1 114 ? 15.282 8.949 6.326 1.00 96.06 114 ILE A O 1
ATOM 893 N N . SER A 1 115 ? 15.037 6.802 5.693 1.00 93.06 115 SER A N 1
ATOM 894 C CA . SER A 1 115 ? 14.947 6.253 7.042 1.00 93.06 115 SER A CA 1
ATOM 895 C C . SER A 1 115 ? 16.315 5.788 7.522 1.00 93.06 115 SER A C 1
ATOM 897 O O . SER A 1 115 ? 17.118 5.295 6.727 1.00 93.06 115 SER A O 1
ATOM 899 N N . ASP A 1 116 ? 16.558 5.866 8.826 1.00 91.38 116 ASP A N 1
ATOM 900 C CA . ASP A 1 116 ? 17.609 5.064 9.449 1.00 91.38 116 ASP A CA 1
ATOM 901 C C . ASP A 1 116 ? 17.238 3.566 9.478 1.00 91.38 116 ASP A C 1
ATOM 903 O O . ASP A 1 116 ? 16.120 3.172 9.128 1.00 91.38 116 ASP A O 1
ATOM 907 N N . GLU A 1 117 ? 18.186 2.713 9.885 1.00 85.19 117 GLU A N 1
ATOM 908 C CA . GLU A 1 117 ? 17.979 1.255 9.966 1.00 85.19 117 GLU A CA 1
ATOM 909 C C . GLU A 1 117 ? 16.898 0.855 10.986 1.00 85.19 117 GLU A C 1
ATOM 911 O O . GLU A 1 117 ? 16.314 -0.225 10.869 1.00 85.19 117 GLU A O 1
ATOM 916 N N . GLY A 1 118 ? 16.641 1.709 11.984 1.00 84.19 118 GLY A N 1
ATOM 917 C CA . GLY A 1 118 ? 15.649 1.481 13.034 1.00 84.19 118 GLY A CA 1
ATOM 918 C C . GLY A 1 118 ? 14.229 1.888 12.645 1.00 84.19 118 GLY A C 1
ATOM 919 O O . GLY A 1 118 ? 13.280 1.464 13.300 1.00 84.19 118 GLY A O 1
ATOM 920 N N . GLY A 1 119 ? 14.060 2.690 11.590 1.00 84.00 119 GLY A N 1
ATOM 921 C CA . GLY A 1 119 ? 12.768 3.292 11.269 1.00 84.00 119 GLY A CA 1
ATOM 922 C C . GLY A 1 119 ? 12.354 4.422 12.203 1.00 84.00 119 GLY A C 1
ATOM 923 O O . GLY A 1 119 ? 11.199 4.844 12.129 1.00 84.00 119 GLY A O 1
ATOM 924 N N . GLU A 1 120 ? 13.251 4.871 13.086 1.00 85.62 120 GLU A N 1
ATOM 925 C CA . GLU A 1 120 ? 12.944 5.807 14.173 1.00 85.62 120 GLU A CA 1
ATOM 926 C C . GLU A 1 120 ? 13.217 7.264 13.780 1.00 85.62 120 GLU A C 1
ATOM 928 O O . GLU A 1 120 ? 12.615 8.206 14.310 1.00 85.62 120 GLU A O 1
ATOM 933 N N . VAL A 1 121 ? 14.129 7.449 12.825 1.00 87.31 121 VAL A N 1
ATOM 934 C CA . VAL A 1 121 ? 14.476 8.748 12.257 1.00 87.31 121 VAL A CA 1
ATOM 935 C C . VAL A 1 121 ? 14.206 8.723 10.765 1.00 87.31 121 VAL A C 1
ATOM 937 O O . VAL A 1 121 ? 14.712 7.868 10.039 1.00 87.31 121 VAL A O 1
ATOM 940 N N . PHE A 1 122 ? 13.423 9.693 10.305 1.00 90.62 122 PHE A N 1
ATOM 941 C CA . PHE A 1 122 ? 13.103 9.871 8.898 1.00 90.62 122 PHE A CA 1
ATOM 942 C C . PHE A 1 122 ? 13.518 11.271 8.445 1.00 90.62 122 PHE A C 1
ATOM 944 O O . PHE A 1 122 ? 12.903 12.272 8.827 1.00 90.62 122 PHE A O 1
ATOM 951 N N . THR A 1 123 ? 14.573 11.351 7.638 1.00 92.94 123 THR A N 1
ATOM 952 C CA . THR A 1 123 ? 15.051 12.600 7.041 1.00 92.94 123 THR A CA 1
ATOM 953 C C . THR A 1 123 ? 14.179 12.924 5.835 1.00 92.94 123 THR A C 1
ATO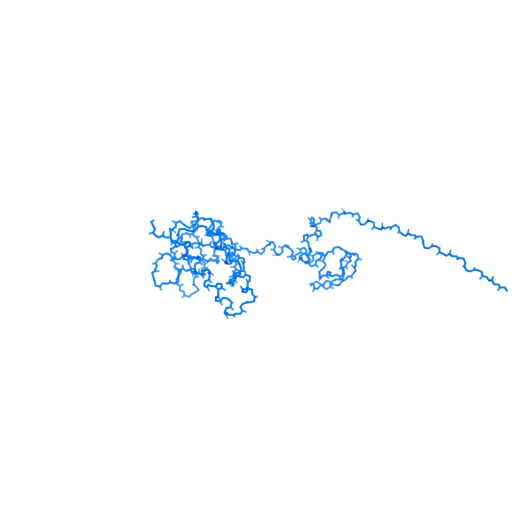M 955 O O . THR A 1 123 ? 14.308 12.321 4.765 1.00 92.94 123 THR A O 1
ATOM 958 N N . VAL A 1 124 ? 13.254 13.865 6.019 1.00 90.19 124 VAL A N 1
ATOM 959 C CA . VAL A 1 124 ? 12.294 14.270 4.989 1.00 90.19 124 VAL A CA 1
ATOM 960 C C . VAL A 1 124 ? 13.010 15.097 3.933 1.00 90.19 124 VAL A C 1
ATOM 962 O O . VAL A 1 124 ? 13.606 16.128 4.248 1.00 90.19 124 VAL A O 1
ATOM 965 N N . GLN A 1 125 ? 12.895 14.671 2.677 1.00 88.12 125 GLN A N 1
ATOM 966 C CA . GLN A 1 125 ? 13.409 15.423 1.540 1.00 88.12 125 GLN A CA 1
ATOM 967 C C . GLN A 1 125 ? 12.349 16.404 1.051 1.00 88.12 125 GLN A C 1
ATOM 969 O O . GLN A 1 125 ? 11.236 16.011 0.692 1.00 88.12 125 GLN A O 1
ATOM 974 N N . HIS A 1 126 ? 12.690 17.690 1.013 1.00 81.25 126 HIS A N 1
ATOM 975 C CA . HIS A 1 126 ? 11.775 18.728 0.551 1.00 81.25 126 HIS A CA 1
ATOM 976 C C . HIS A 1 126 ? 12.430 19.589 -0.531 1.00 81.25 126 HIS A C 1
ATOM 978 O O . HIS A 1 126 ? 13.474 20.190 -0.318 1.00 81.25 126 HIS A O 1
ATOM 984 N N . GLU A 1 127 ? 11.784 19.739 -1.691 1.00 75.25 127 GLU A N 1
ATOM 985 C CA . GLU A 1 127 ? 12.380 20.457 -2.835 1.00 75.25 127 GLU A CA 1
ATOM 986 C C . GLU A 1 127 ? 12.701 21.936 -2.548 1.00 75.25 127 GLU A C 1
ATOM 988 O O . GLU A 1 127 ? 13.555 22.537 -3.198 1.00 75.25 127 GLU A O 1
ATOM 993 N N . ARG A 1 128 ? 11.975 22.559 -1.609 1.00 77.38 128 ARG A N 1
ATOM 994 C CA . ARG A 1 128 ? 12.011 24.020 -1.371 1.00 77.38 128 ARG A CA 1
ATOM 995 C C . ARG A 1 128 ? 12.499 24.453 0.006 1.00 77.38 128 ARG A C 1
ATOM 997 O O . ARG A 1 128 ? 12.640 25.648 0.250 1.00 77.38 128 ARG A O 1
ATOM 1004 N N . VAL A 1 129 ? 12.685 23.515 0.922 1.00 75.88 129 VAL A N 1
ATOM 1005 C CA . VAL A 1 129 ? 13.036 23.789 2.320 1.00 75.88 129 VAL A CA 1
ATOM 1006 C C . VAL A 1 129 ? 14.209 22.876 2.647 1.00 75.88 129 VAL A C 1
ATOM 1008 O O . VAL A 1 129 ? 14.353 21.837 2.018 1.00 75.88 129 VAL A O 1
ATOM 1011 N N . ARG A 1 130 ? 15.083 23.283 3.571 1.00 86.69 130 ARG A N 1
ATOM 1012 C CA . ARG A 1 130 ? 16.180 22.411 4.009 1.00 86.69 130 ARG A CA 1
ATOM 1013 C C . ARG A 1 130 ? 15.604 21.097 4.525 1.00 86.69 130 ARG A C 1
ATOM 1015 O O . ARG A 1 130 ? 14.612 21.149 5.245 1.00 86.69 130 ARG A O 1
ATOM 1022 N N . ASP A 1 131 ? 16.254 19.989 4.193 1.00 90.75 131 ASP A N 1
ATOM 1023 C CA . ASP A 1 131 ? 15.929 18.682 4.758 1.00 90.75 131 ASP A CA 1
ATOM 1024 C C . ASP A 1 131 ? 15.879 18.773 6.287 1.00 90.75 131 ASP A C 1
ATOM 1026 O O . ASP A 1 131 ? 16.660 19.504 6.914 1.00 90.75 131 ASP A O 1
ATOM 1030 N N . TRP A 1 132 ? 14.929 18.059 6.880 1.00 88.69 132 TRP A N 1
ATOM 1031 C CA . TRP A 1 132 ? 14.762 18.014 8.326 1.00 88.69 132 TRP A CA 1
ATOM 1032 C C . TRP A 1 132 ? 14.489 16.589 8.784 1.00 88.69 132 TRP A C 1
ATOM 1034 O O . TRP A 1 132 ? 13.817 15.811 8.103 1.00 88.69 132 TRP A O 1
ATOM 1044 N N . ASP A 1 133 ? 14.963 16.278 9.983 1.00 90.69 133 ASP A N 1
ATOM 1045 C CA . ASP A 1 133 ? 14.721 14.989 10.610 1.00 90.69 133 ASP A CA 1
ATOM 1046 C C . ASP A 1 133 ? 13.377 14.995 11.338 1.00 90.69 133 ASP A C 1
ATOM 1048 O O . ASP A 1 133 ? 13.001 15.960 12.015 1.00 90.69 133 ASP A O 1
ATOM 1052 N N . ARG A 1 134 ? 12.638 13.897 11.194 1.00 89.12 134 ARG A N 1
ATOM 1053 C CA . ARG A 1 134 ? 11.462 13.584 12.000 1.00 89.12 134 ARG A CA 1
ATOM 1054 C C . ARG A 1 134 ? 11.769 12.368 12.858 1.00 89.12 134 ARG A C 1
ATOM 1056 O O . ARG A 1 134 ? 12.209 11.346 12.347 1.00 89.12 134 ARG A O 1
ATOM 1063 N N . TYR A 1 135 ? 11.512 12.504 14.153 1.00 89.94 135 TYR A N 1
ATOM 1064 C CA . TYR A 1 135 ? 11.614 11.423 15.129 1.00 89.94 135 TYR A CA 1
ATOM 1065 C C . TYR A 1 135 ? 10.233 10.815 15.324 1.00 89.94 135 TYR A C 1
ATOM 1067 O O . TYR A 1 135 ? 9.285 11.546 15.602 1.00 89.94 135 TYR A O 1
ATOM 1075 N N . GLY A 1 136 ? 10.103 9.510 15.156 1.00 90.12 136 GLY A N 1
ATOM 1076 C CA . GLY A 1 136 ? 8.814 8.830 15.099 1.00 90.12 136 GLY A CA 1
ATOM 1077 C C . GLY A 1 136 ? 9.009 7.397 14.635 1.00 90.12 136 GLY A C 1
ATOM 1078 O O . GLY A 1 136 ? 10.024 6.812 14.975 1.00 90.12 136 GLY A O 1
ATOM 1079 N N . HIS A 1 137 ? 8.057 6.824 13.899 1.00 90.88 137 HIS A N 1
ATOM 1080 C CA . HIS A 1 137 ? 8.133 5.426 13.465 1.00 90.88 137 HIS A CA 1
ATOM 1081 C C . HIS A 1 137 ? 7.573 5.226 12.063 1.00 90.88 137 HIS A C 1
ATOM 1083 O O . HIS A 1 137 ? 6.446 5.627 11.766 1.00 90.88 137 HIS A O 1
ATOM 1089 N N . VAL A 1 138 ? 8.327 4.537 11.208 1.00 93.62 138 VAL A N 1
ATOM 1090 C CA . VAL A 1 138 ? 7.813 4.039 9.926 1.00 93.62 138 VAL A CA 1
ATOM 1091 C C . VAL A 1 138 ? 6.803 2.915 10.174 1.00 93.62 138 VAL A C 1
ATOM 1093 O O . VAL A 1 138 ? 7.157 1.829 10.634 1.00 93.62 138 VAL A O 1
ATOM 1096 N N . ILE A 1 139 ? 5.546 3.161 9.806 1.00 94.56 139 ILE A N 1
ATOM 1097 C CA . ILE A 1 139 ? 4.452 2.183 9.876 1.00 94.56 139 ILE A CA 1
ATOM 1098 C C . ILE A 1 139 ? 4.535 1.233 8.682 1.00 94.56 139 ILE A C 1
ATOM 1100 O O . ILE A 1 139 ? 4.477 0.018 8.833 1.00 94.56 139 ILE A O 1
ATOM 1104 N N . CYS A 1 140 ? 4.658 1.780 7.475 1.00 96.19 140 CYS A N 1
ATOM 1105 C CA . CYS A 1 140 ? 4.859 1.017 6.249 1.00 96.19 140 CYS A CA 1
ATOM 1106 C C . CYS A 1 140 ? 5.501 1.906 5.180 1.00 96.19 140 CYS A C 1
ATOM 1108 O O . CYS A 1 140 ? 5.411 3.135 5.251 1.00 96.19 140 CYS A O 1
ATOM 1110 N N . TRP A 1 141 ? 6.142 1.296 4.185 1.00 97.12 141 TRP A N 1
ATOM 1111 C CA . TRP A 1 141 ? 6.871 2.027 3.147 1.00 97.12 141 TRP A CA 1
ATOM 1112 C C . TRP A 1 141 ? 6.772 1.376 1.769 1.00 97.12 141 TRP A C 1
ATOM 1114 O O . TRP A 1 141 ? 6.442 0.197 1.634 1.00 97.12 141 TRP A O 1
ATOM 1124 N N . ILE A 1 142 ? 7.055 2.160 0.733 1.00 97.25 142 ILE A N 1
ATOM 1125 C CA . ILE A 1 142 ? 7.113 1.721 -0.657 1.00 97.25 142 ILE A CA 1
ATOM 1126 C C . ILE A 1 142 ? 8.189 2.508 -1.418 1.00 97.25 142 ILE A C 1
ATOM 1128 O O . ILE A 1 142 ? 8.296 3.729 -1.307 1.00 97.25 142 ILE A O 1
ATOM 1132 N N . ASP A 1 143 ? 8.982 1.789 -2.209 1.00 95.81 143 ASP A N 1
ATOM 1133 C CA . ASP A 1 143 ? 10.038 2.349 -3.058 1.00 95.81 143 ASP A CA 1
ATOM 1134 C C . ASP A 1 143 ? 9.480 2.640 -4.458 1.00 95.81 143 ASP A C 1
ATOM 1136 O O . ASP A 1 143 ? 9.452 1.777 -5.341 1.00 95.81 143 ASP A O 1
ATOM 1140 N N . VAL A 1 144 ? 8.926 3.842 -4.615 1.00 93.88 144 VAL A N 1
ATOM 1141 C CA . VAL A 1 144 ? 8.399 4.386 -5.874 1.00 93.88 144 VAL A CA 1
ATOM 1142 C C . VAL A 1 144 ? 8.801 5.848 -5.996 1.00 93.88 144 VAL A C 1
ATOM 1144 O O . VAL A 1 144 ? 8.928 6.548 -4.998 1.00 93.88 144 VAL A O 1
ATOM 1147 N N . GLU A 1 145 ? 8.955 6.316 -7.230 1.00 91.12 145 GLU 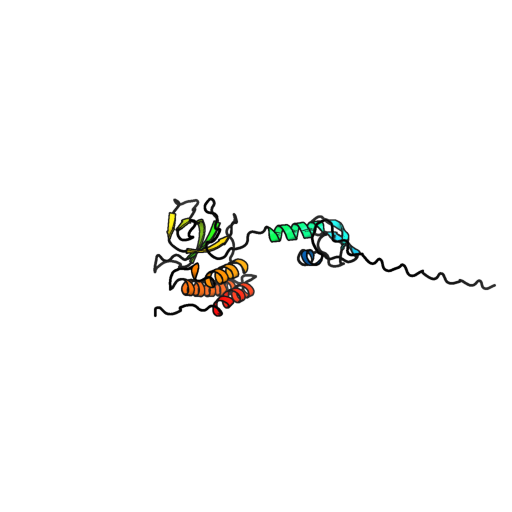A N 1
ATOM 1148 C CA . GLU A 1 145 ? 9.312 7.709 -7.510 1.00 91.12 145 GLU A CA 1
ATOM 1149 C C . GLU A 1 145 ? 8.136 8.665 -7.235 1.00 91.12 145 GLU A C 1
ATOM 1151 O O . GLU A 1 145 ? 8.274 9.672 -6.544 1.00 91.12 145 GLU A O 1
ATOM 1156 N N . GLU A 1 146 ? 6.945 8.332 -7.736 1.00 93.81 146 GLU A N 1
ATOM 1157 C CA . GLU A 1 146 ? 5.757 9.179 -7.611 1.00 93.81 146 GLU A CA 1
ATOM 1158 C C . GLU A 1 146 ? 5.047 9.004 -6.264 1.00 93.81 146 GLU A C 1
ATOM 1160 O O . GLU A 1 146 ? 4.958 7.895 -5.734 1.00 93.81 146 GLU A O 1
ATOM 1165 N N . ARG A 1 147 ? 4.445 10.090 -5.752 1.00 95.62 147 ARG A N 1
ATOM 1166 C CA . ARG A 1 147 ? 3.634 10.054 -4.527 1.00 95.62 147 ARG A CA 1
ATOM 1167 C C . ARG A 1 147 ? 2.483 9.049 -4.672 1.00 95.62 147 ARG A C 1
ATOM 1169 O O . ARG A 1 147 ? 1.571 9.296 -5.468 1.00 95.62 147 ARG A O 1
ATOM 1176 N N . PRO A 1 148 ? 2.458 7.959 -3.886 1.00 94.69 148 PRO A N 1
ATOM 1177 C CA . PRO A 1 148 ? 1.405 6.966 -3.997 1.00 94.69 148 PRO A CA 1
ATOM 1178 C C . PRO A 1 148 ? 0.089 7.507 -3.426 1.00 94.69 148 PRO A C 1
ATOM 1180 O O . PRO A 1 148 ? 0.061 8.179 -2.394 1.00 94.69 148 PRO A O 1
ATOM 1183 N N . ALA A 1 149 ? -1.024 7.176 -4.080 1.00 94.00 149 ALA A N 1
ATOM 1184 C CA . ALA A 1 149 ? -2.348 7.332 -3.487 1.00 94.00 149 ALA A CA 1
ATOM 1185 C C . ALA A 1 149 ? -2.585 6.260 -2.409 1.00 94.00 149 ALA A C 1
ATOM 1187 O O . ALA A 1 149 ? -1.997 5.172 -2.460 1.00 94.00 149 ALA A O 1
ATOM 1188 N N . LEU A 1 150 ? -3.503 6.531 -1.476 1.00 94.19 150 LEU A N 1
ATOM 1189 C CA . LEU A 1 150 ? -3.959 5.515 -0.532 1.00 94.19 150 LEU A CA 1
ATOM 1190 C C . LEU A 1 150 ? -4.585 4.345 -1.302 1.00 94.19 150 LEU A C 1
ATOM 1192 O O . LEU A 1 150 ? -5.523 4.512 -2.082 1.00 94.19 150 LEU A O 1
ATOM 1196 N N . SER A 1 151 ? -4.062 3.146 -1.072 1.00 95.31 151 SER A N 1
ATOM 1197 C CA . SER A 1 151 ? -4.489 1.927 -1.755 1.00 95.31 151 SER A CA 1
ATOM 1198 C C . SER A 1 151 ? -4.841 0.839 -0.749 1.00 95.31 151 SER A C 1
ATOM 1200 O O . SER A 1 151 ? -4.435 0.892 0.409 1.00 95.31 151 SER A O 1
ATOM 1202 N N . VAL A 1 152 ? -5.566 -0.185 -1.203 1.00 96.00 152 VAL A N 1
ATOM 1203 C CA . VAL A 1 152 ? -5.857 -1.373 -0.381 1.00 96.00 152 VAL A CA 1
ATOM 1204 C C . VAL A 1 152 ? -4.562 -2.041 0.097 1.00 96.00 152 VAL A C 1
ATOM 1206 O O . VAL A 1 152 ? -4.496 -2.479 1.235 1.00 96.00 152 VAL A O 1
ATOM 1209 N N . GLU A 1 153 ? -3.520 -2.058 -0.740 1.00 95.81 153 GLU A N 1
ATOM 1210 C CA . GLU A 1 153 ? -2.208 -2.624 -0.395 1.00 95.81 153 GLU A CA 1
ATOM 1211 C C . GLU A 1 153 ? -1.512 -1.829 0.717 1.00 95.81 153 GLU A C 1
ATOM 1213 O O . GLU A 1 153 ? -0.928 -2.429 1.614 1.00 95.81 153 GLU A O 1
ATOM 1218 N N . ALA A 1 154 ? -1.616 -0.495 0.693 1.00 96.69 154 ALA A N 1
ATOM 1219 C CA . ALA A 1 154 ? -1.104 0.354 1.769 1.00 96.69 154 ALA A CA 1
ATOM 1220 C C . ALA A 1 154 ? -1.821 0.059 3.092 1.00 96.69 154 ALA A C 1
ATOM 1222 O O . ALA A 1 154 ? -1.173 -0.128 4.117 1.00 96.69 154 ALA A O 1
ATOM 1223 N N . VAL A 1 155 ? -3.155 -0.036 3.056 1.00 97.19 155 VAL A N 1
ATOM 1224 C CA . VAL A 1 155 ? -3.975 -0.351 4.235 1.00 97.19 155 VAL A CA 1
ATOM 1225 C C . VAL A 1 155 ? -3.656 -1.737 4.786 1.00 97.19 155 VAL A C 1
ATOM 1227 O O . VAL A 1 155 ? -3.450 -1.873 5.986 1.00 97.19 155 VAL A O 1
ATOM 1230 N N . ASP A 1 156 ? -3.563 -2.756 3.930 1.00 96.81 156 ASP A N 1
ATOM 1231 C CA . ASP A 1 156 ? -3.186 -4.106 4.357 1.00 96.81 156 ASP A CA 1
ATOM 1232 C C . ASP A 1 156 ? -1.777 -4.122 4.984 1.00 96.81 156 ASP A C 1
ATOM 1234 O O . ASP A 1 156 ? -1.566 -4.810 5.981 1.00 96.81 156 ASP A O 1
ATOM 1238 N N . ALA A 1 157 ? -0.828 -3.332 4.462 1.00 96.19 157 ALA A N 1
ATOM 1239 C CA . ALA A 1 157 ? 0.507 -3.196 5.049 1.00 96.19 157 ALA A CA 1
ATOM 1240 C C . ALA A 1 157 ? 0.498 -2.470 6.407 1.00 96.19 157 ALA A C 1
ATOM 1242 O O . ALA A 1 157 ? 1.243 -2.865 7.301 1.00 96.19 157 ALA A O 1
ATOM 1243 N N . ILE A 1 158 ? -0.357 -1.456 6.588 1.00 95.62 158 ILE A N 1
ATOM 1244 C CA . ILE A 1 158 ? -0.557 -0.775 7.881 1.00 95.62 158 ILE A CA 1
ATOM 1245 C C . ILE A 1 158 ? -1.143 -1.748 8.908 1.00 95.62 158 ILE A C 1
ATOM 1247 O O . ILE A 1 158 ? -0.620 -1.865 10.011 1.00 95.62 158 ILE A O 1
ATOM 1251 N N . VAL A 1 159 ? -2.187 -2.500 8.544 1.00 95.62 159 VAL A N 1
ATOM 1252 C CA . VAL A 1 159 ? -2.790 -3.514 9.428 1.00 95.62 159 VAL A CA 1
ATOM 1253 C C . VAL A 1 159 ? -1.776 -4.602 9.786 1.00 95.62 159 VAL A C 1
ATOM 1255 O O . VAL A 1 159 ? -1.708 -5.025 10.937 1.00 95.62 159 VAL A O 1
ATOM 1258 N N . ALA A 1 160 ? -0.956 -5.038 8.827 1.00 94.50 160 ALA A N 1
ATOM 1259 C CA . ALA A 1 160 ? 0.114 -5.996 9.090 1.00 94.50 160 ALA A CA 1
ATOM 1260 C C . ALA A 1 160 ? 1.186 -5.435 10.042 1.00 94.50 160 ALA A C 1
ATOM 1262 O O . ALA A 1 160 ? 1.676 -6.175 10.891 1.00 94.50 160 ALA A O 1
ATOM 1263 N N . ALA A 1 161 ? 1.520 -4.144 9.939 1.00 92.88 161 ALA A N 1
ATOM 1264 C CA . ALA A 1 161 ? 2.439 -3.484 10.865 1.00 92.88 161 ALA A CA 1
ATOM 1265 C C . ALA A 1 161 ? 1.860 -3.414 12.287 1.00 92.88 161 ALA A C 1
ATOM 1267 O O . ALA A 1 161 ? 2.538 -3.795 13.235 1.00 92.88 161 ALA A O 1
ATOM 1268 N N . LEU A 1 162 ? 0.581 -3.041 12.421 1.00 91.94 162 LEU A N 1
ATOM 1269 C CA . LEU A 1 162 ? -0.140 -3.039 13.700 1.00 91.94 162 LEU A CA 1
ATOM 1270 C C . LEU A 1 162 ? -0.195 -4.430 14.357 1.00 91.94 162 LEU A C 1
ATOM 1272 O O . LEU A 1 162 ? -0.164 -4.549 15.579 1.00 91.94 162 LEU A O 1
ATOM 1276 N N . ALA A 1 163 ? -0.280 -5.496 13.557 1.00 91.81 163 ALA A N 1
ATOM 1277 C CA . ALA A 1 163 ? -0.266 -6.866 14.063 1.00 91.81 163 ALA A CA 1
ATOM 1278 C C . ALA A 1 163 ? 1.119 -7.300 14.591 1.00 91.81 163 ALA A C 1
ATOM 1280 O O . ALA A 1 163 ? 1.196 -8.137 15.493 1.00 91.81 163 ALA A O 1
ATOM 1281 N N . ASP A 1 164 ? 2.218 -6.744 14.062 1.00 88.88 164 ASP A N 1
ATOM 1282 C CA . ASP A 1 164 ? 3.580 -6.970 14.566 1.00 88.88 164 ASP A CA 1
ATOM 1283 C C . ASP A 1 164 ? 3.927 -5.930 15.644 1.00 88.88 164 ASP A C 1
ATOM 1285 O O . ASP A 1 164 ? 4.753 -5.044 15.429 1.00 88.88 164 ASP A O 1
ATOM 1289 N N . GLN A 1 165 ? 3.320 -6.060 16.829 1.00 70.06 165 GLN A N 1
ATOM 1290 C CA . GLN A 1 165 ? 3.475 -5.152 17.987 1.00 70.06 165 GLN A CA 1
ATOM 1291 C C . GLN A 1 165 ? 4.929 -4.863 18.405 1.00 70.06 165 GLN A C 1
ATOM 1293 O O . GLN A 1 165 ? 5.200 -3.903 1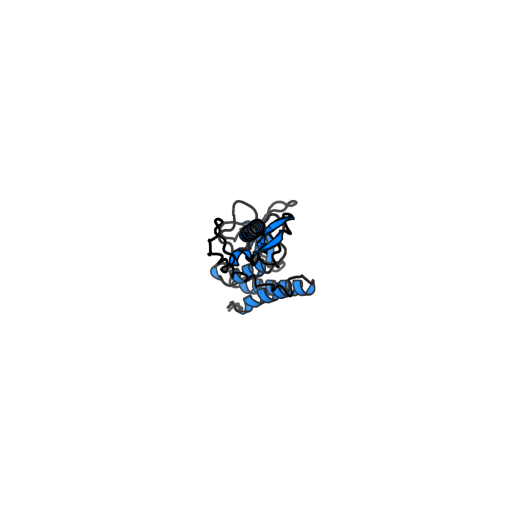9.119 1.00 70.06 165 GLN A O 1
ATOM 1298 N N . ARG A 1 166 ? 5.901 -5.683 17.984 1.00 65.94 166 ARG A N 1
ATOM 1299 C CA . ARG A 1 166 ? 7.329 -5.420 18.241 1.00 65.94 166 ARG A CA 1
ATOM 1300 C C . ARG A 1 166 ? 7.877 -4.274 17.395 1.00 65.94 166 ARG A C 1
ATOM 1302 O O . ARG A 1 166 ? 8.945 -3.759 17.702 1.00 65.94 166 ARG A O 1
ATOM 1309 N N . SER A 1 167 ? 7.199 -3.935 16.304 1.00 60.62 167 SER A N 1
ATOM 1310 C CA . SER A 1 167 ? 7.630 -2.898 15.371 1.00 60.62 167 SER A CA 1
ATOM 1311 C C . SER A 1 167 ? 7.220 -1.492 15.809 1.00 60.62 167 SER A C 1
ATOM 1313 O O . SER A 1 167 ? 7.847 -0.533 15.372 1.00 60.62 167 SER A O 1
ATOM 1315 N N . ILE A 1 168 ? 6.238 -1.372 16.711 1.00 64.62 168 ILE A N 1
ATOM 1316 C CA . ILE A 1 168 ? 5.701 -0.103 17.208 1.00 64.62 168 ILE A CA 1
ATOM 1317 C C . ILE A 1 168 ? 5.882 -0.088 18.733 1.00 64.62 168 ILE A C 1
ATOM 1319 O O . ILE A 1 168 ? 5.000 -0.430 19.510 1.00 64.62 168 ILE A O 1
ATOM 1323 N N . HIS A 1 169 ? 7.086 0.249 19.191 1.00 62.44 169 HIS A N 1
ATOM 1324 C CA . HIS A 1 169 ? 7.529 0.049 20.579 1.00 62.44 169 HIS A CA 1
ATOM 1325 C C . HIS A 1 169 ? 6.880 0.972 21.643 1.00 62.44 169 HIS A C 1
ATOM 1327 O O . HIS A 1 169 ? 7.393 1.082 22.759 1.00 62.44 169 HIS A O 1
ATOM 1333 N N . TRP A 1 170 ? 5.764 1.639 21.334 1.00 66.56 170 TRP A N 1
ATOM 1334 C CA . TRP A 1 170 ? 5.188 2.711 22.150 1.00 66.56 170 TRP A CA 1
ATOM 1335 C C . TRP A 1 170 ? 3.729 2.412 22.484 1.00 66.56 170 TRP A C 1
ATOM 1337 O O . TRP A 1 170 ? 2.893 2.282 21.596 1.00 66.56 170 TRP A O 1
ATOM 1347 N N . SER A 1 171 ? 3.423 2.336 23.783 1.00 65.94 171 SER A N 1
ATOM 1348 C CA . SER A 1 171 ? 2.180 1.788 24.353 1.00 65.94 171 SER A CA 1
ATOM 1349 C C . SER A 1 171 ? 0.870 2.463 23.918 1.00 65.94 171 SER A C 1
ATOM 1351 O O . SER A 1 171 ? -0.201 1.968 24.263 1.00 65.94 171 SER A O 1
ATOM 1353 N N . CYS A 1 172 ? 0.928 3.563 23.165 1.00 75.31 172 CYS A N 1
ATOM 1354 C CA . CYS A 1 172 ? -0.235 4.266 22.627 1.00 75.31 172 CYS A CA 1
ATOM 1355 C C . CYS A 1 172 ? -0.279 4.376 21.095 1.00 75.31 172 CYS A C 1
ATOM 1357 O O . CYS A 1 172 ? -1.330 4.710 20.554 1.00 75.31 172 CYS A O 1
ATOM 1359 N N . ALA A 1 173 ? 0.810 4.095 20.381 1.00 84.19 173 ALA A N 1
ATOM 1360 C CA . ALA A 1 173 ? 0.869 4.359 18.945 1.00 84.19 173 ALA A CA 1
ATOM 1361 C C . ALA A 1 173 ? -0.125 3.490 18.156 1.00 84.19 173 ALA A C 1
ATOM 1363 O O . ALA A 1 173 ? -0.763 3.982 17.231 1.00 84.19 173 ALA A O 1
ATOM 1364 N N . ASP A 1 174 ? -0.343 2.240 18.571 1.00 87.56 174 ASP A N 1
ATOM 1365 C CA . ASP A 1 174 ? -1.221 1.313 17.850 1.00 87.56 174 ASP A CA 1
ATOM 1366 C C . ASP A 1 174 ? -2.669 1.810 17.732 1.00 87.56 174 ASP A C 1
ATOM 1368 O O . ASP A 1 174 ? -3.259 1.749 16.654 1.00 87.56 174 ASP A O 1
ATOM 1372 N N . HIS A 1 175 ? -3.255 2.332 18.819 1.00 87.19 175 HIS A N 1
ATOM 1373 C CA . HIS A 1 175 ? -4.642 2.806 18.777 1.00 87.19 175 HIS A CA 1
ATOM 1374 C C . HIS A 1 175 ? -4.771 4.132 18.022 1.00 87.19 175 HIS A C 1
ATOM 1376 O O . HIS A 1 175 ? -5.768 4.337 17.339 1.00 87.19 175 HIS A O 1
ATOM 1382 N N . ILE A 1 176 ? -3.753 4.998 18.087 1.00 89.56 176 ILE A N 1
ATOM 1383 C CA . ILE A 1 176 ? -3.708 6.235 17.295 1.00 89.56 176 ILE A CA 1
ATOM 1384 C C . ILE A 1 176 ? -3.658 5.893 15.800 1.00 89.56 176 ILE A C 1
ATOM 1386 O O . ILE A 1 176 ? -4.405 6.462 15.002 1.00 89.56 176 ILE A O 1
ATOM 1390 N N . VAL A 1 177 ? -2.833 4.911 15.421 1.00 92.19 177 VAL A N 1
ATOM 1391 C CA . VAL A 1 177 ? -2.741 4.417 14.041 1.00 92.19 177 VAL A CA 1
ATOM 1392 C C . VAL A 1 177 ? -4.032 3.746 13.590 1.00 92.19 177 VAL A C 1
ATOM 1394 O O . VAL A 1 177 ? -4.480 4.002 12.470 1.00 92.19 177 VAL A O 1
ATOM 1397 N N . GLU A 1 178 ? -4.661 2.932 14.439 1.00 93.31 178 GLU A N 1
ATOM 1398 C CA . GLU A 1 178 ? -5.968 2.335 14.151 1.00 93.31 178 GLU A CA 1
ATOM 1399 C C . GLU A 1 178 ? -7.047 3.410 13.920 1.00 93.31 178 GLU A C 1
ATOM 1401 O O . GLU A 1 178 ? -7.745 3.371 12.901 1.00 93.31 178 GLU A O 1
ATOM 1406 N N . ASP A 1 179 ? -7.160 4.390 14.819 1.00 92.94 179 ASP A N 1
ATOM 1407 C CA . ASP A 1 179 ? -8.171 5.446 14.736 1.00 92.94 179 ASP A CA 1
ATOM 1408 C C . ASP A 1 179 ? -7.977 6.308 13.482 1.00 92.94 179 ASP A C 1
ATOM 1410 O O . ASP A 1 179 ? -8.930 6.542 12.727 1.00 92.94 179 ASP A O 1
ATOM 1414 N N . TRP A 1 180 ? -6.739 6.727 13.204 1.00 94.56 180 TRP A N 1
ATOM 1415 C CA . TRP A 1 180 ? -6.398 7.450 11.978 1.00 94.56 180 TRP A CA 1
ATOM 1416 C C . TRP A 1 180 ? -6.727 6.630 10.724 1.00 94.56 180 TRP A C 1
ATOM 1418 O O . TRP A 1 180 ? -7.275 7.167 9.754 1.00 94.56 180 TRP A O 1
ATOM 1428 N N . LEU A 1 181 ? -6.448 5.322 10.732 1.00 95.69 181 LEU A N 1
ATOM 1429 C CA . LEU A 1 181 ? -6.728 4.440 9.600 1.00 95.69 181 LEU A CA 1
ATOM 1430 C C . LEU A 1 181 ? -8.233 4.363 9.318 1.00 95.69 181 LEU A C 1
ATOM 1432 O O . LEU A 1 181 ? -8.652 4.428 8.158 1.00 95.69 181 LEU A O 1
ATOM 1436 N N . HIS A 1 182 ? -9.060 4.250 10.360 1.00 96.06 182 HIS A N 1
ATOM 1437 C CA . HIS A 1 182 ? -10.520 4.206 10.219 1.00 96.06 182 HIS A CA 1
ATOM 1438 C C . HIS A 1 182 ? -11.086 5.540 9.735 1.00 96.06 182 HIS A C 1
ATOM 1440 O O . HIS A 1 182 ? -11.934 5.543 8.839 1.00 96.06 182 HIS A O 1
ATOM 1446 N N . GLN A 1 183 ? -10.594 6.664 10.261 1.00 95.94 183 GLN A N 1
ATOM 1447 C CA . GLN A 1 183 ? -10.983 8.000 9.795 1.00 95.94 183 GLN A CA 1
ATOM 1448 C C . GLN A 1 183 ? -10.619 8.203 8.322 1.00 95.94 183 GLN A C 1
ATOM 1450 O O . GLN A 1 183 ? -11.462 8.612 7.523 1.00 95.94 183 GLN A O 1
ATOM 1455 N N . THR A 1 184 ? -9.399 7.833 7.934 1.00 95.50 184 THR A N 1
ATOM 1456 C CA . THR A 1 184 ? -8.916 7.938 6.553 1.00 95.50 184 THR A CA 1
ATOM 1457 C C . THR A 1 184 ? -9.735 7.058 5.602 1.00 95.50 184 THR A C 1
ATOM 1459 O O . THR A 1 184 ? -10.120 7.491 4.513 1.00 95.50 184 THR A O 1
ATOM 1462 N N . ALA A 1 185 ? -10.061 5.828 6.011 1.00 95.44 185 ALA A N 1
ATOM 1463 C CA . ALA A 1 185 ? -10.901 4.934 5.220 1.00 95.44 185 ALA A CA 1
ATOM 1464 C C . ALA A 1 1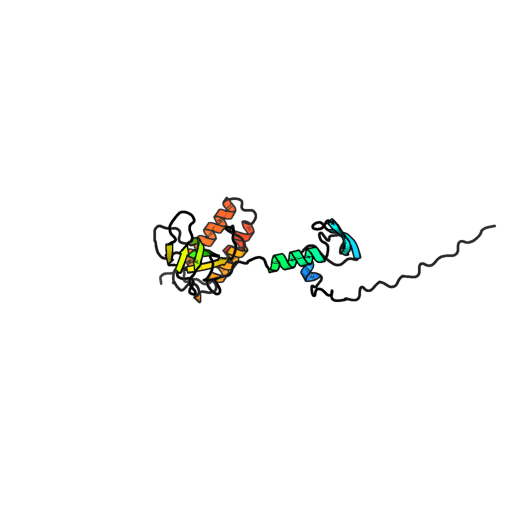85 ? -12.334 5.471 5.053 1.00 95.44 185 ALA A C 1
ATOM 1466 O O . ALA A 1 185 ? -12.906 5.360 3.966 1.00 95.44 185 ALA A O 1
ATOM 1467 N N . LEU A 1 186 ? -12.905 6.081 6.098 1.00 96.31 186 LEU A N 1
ATOM 1468 C CA . LEU A 1 186 ? -14.204 6.749 6.025 1.00 96.31 186 LEU A CA 1
ATOM 1469 C C . LEU A 1 186 ? -14.156 7.964 5.090 1.00 96.31 186 LEU A C 1
ATOM 1471 O O . LEU A 1 186 ? -15.049 8.120 4.258 1.00 96.31 186 LEU A O 1
ATOM 1475 N N . GLN A 1 187 ? -13.105 8.781 5.172 1.00 95.38 187 GLN A N 1
ATOM 1476 C CA . GLN A 1 187 ? -12.928 9.932 4.288 1.00 95.38 187 GLN A CA 1
ATOM 1477 C C . GLN A 1 187 ? -12.849 9.498 2.818 1.00 95.38 187 GLN A C 1
ATOM 1479 O O . GLN A 1 187 ? -13.526 10.076 1.974 1.00 95.38 187 GLN A O 1
ATOM 1484 N N . ALA A 1 188 ? -12.147 8.401 2.512 1.00 94.19 188 ALA A N 1
ATOM 1485 C CA . ALA A 1 188 ? -12.114 7.845 1.157 1.00 94.19 188 ALA A CA 1
ATOM 1486 C C . ALA A 1 188 ? -13.515 7.459 0.630 1.00 94.19 188 ALA A C 1
ATOM 1488 O O . ALA A 1 188 ? -13.777 7.576 -0.569 1.00 94.19 188 ALA A O 1
ATOM 1489 N N . VAL A 1 189 ? -14.428 7.009 1.503 1.00 94.44 189 VAL A N 1
ATOM 1490 C CA . VAL A 1 189 ? -15.839 6.762 1.147 1.00 94.44 189 VAL A CA 1
ATOM 1491 C C . VAL A 1 189 ? -16.565 8.074 0.864 1.00 94.44 189 VAL A C 1
ATOM 1493 O O . VAL A 1 189 ? -17.254 8.167 -0.152 1.00 94.44 189 VAL A O 1
ATOM 1496 N N . VAL A 1 190 ? -16.399 9.076 1.731 1.00 96.50 190 VAL A N 1
ATOM 1497 C CA . VAL A 1 190 ? -17.010 10.407 1.573 1.00 96.50 190 VAL A CA 1
ATOM 1498 C C . VAL A 1 190 ? -16.570 11.067 0.262 1.00 96.50 190 VAL A C 1
ATOM 1500 O O . VAL A 1 190 ? -17.407 11.614 -0.454 1.00 96.50 190 VAL A O 1
ATOM 1503 N N . ASP A 1 191 ? -15.297 10.929 -0.102 1.00 95.31 191 ASP A N 1
ATOM 1504 C CA . ASP A 1 191 ? -14.714 11.508 -1.318 1.00 95.31 191 ASP A CA 1
ATOM 1505 C C . ASP A 1 191 ? -15.083 10.742 -2.604 1.00 95.31 191 ASP A C 1
ATOM 1507 O O . ASP A 1 191 ? -14.704 11.141 -3.706 1.00 95.31 191 ASP A O 1
ATOM 1511 N N . GLY A 1 192 ? -15.814 9.626 -2.498 1.00 94.75 192 GLY A N 1
ATOM 1512 C CA . GLY A 1 192 ? -16.200 8.813 -3.652 1.00 94.75 192 GLY A CA 1
ATOM 1513 C C . GLY A 1 192 ? -15.025 8.073 -4.296 1.00 94.75 192 GLY A C 1
ATOM 1514 O O . GLY A 1 192 ? -15.036 7.821 -5.504 1.00 94.75 192 GLY A O 1
ATOM 1515 N N . HIS A 1 193 ? -14.002 7.716 -3.512 1.00 95.31 193 HIS A N 1
ATOM 1516 C CA . HIS A 1 193 ? -12.846 6.986 -4.018 1.00 95.31 193 HIS A CA 1
ATOM 1517 C C . HIS A 1 193 ? -13.279 5.650 -4.644 1.00 95.31 193 HIS A C 1
ATOM 1519 O O . HIS A 1 193 ? -14.040 4.878 -4.057 1.00 95.31 193 HIS A O 1
ATOM 1525 N N . ARG A 1 194 ? -12.758 5.330 -5.836 1.00 96.06 194 ARG A N 1
ATOM 1526 C CA . ARG A 1 194 ? -13.164 4.142 -6.612 1.00 96.06 194 ARG A CA 1
ATOM 1527 C C . ARG A 1 194 ? -13.061 2.832 -5.821 1.00 96.06 194 ARG A C 1
ATOM 1529 O O . ARG A 1 194 ? -13.894 1.946 -5.987 1.00 96.06 194 ARG A O 1
ATOM 1536 N N . ASP A 1 195 ? -12.032 2.710 -4.987 1.00 95.56 195 ASP A N 1
ATOM 1537 C CA . ASP A 1 195 ? -11.774 1.530 -4.152 1.00 95.56 195 ASP A CA 1
ATOM 1538 C C . ASP A 1 195 ? -12.244 1.695 -2.691 1.00 95.56 195 ASP A C 1
ATOM 1540 O O . ASP A 1 195 ? -11.885 0.876 -1.847 1.00 95.56 195 ASP A O 1
ATOM 1544 N N . ALA A 1 196 ? -13.046 2.717 -2.364 1.00 95.56 196 ALA A N 1
ATOM 1545 C CA . ALA A 1 196 ? -13.396 3.062 -0.982 1.00 95.56 196 ALA A CA 1
ATOM 1546 C C . ALA A 1 196 ? -13.956 1.884 -0.166 1.00 95.56 196 ALA A C 1
ATOM 1548 O O . ALA A 1 196 ? -13.509 1.639 0.949 1.00 95.56 196 ALA A O 1
ATOM 1549 N N . THR A 1 197 ? -14.871 1.087 -0.732 1.00 96.56 197 THR A N 1
ATOM 1550 C CA . THR A 1 197 ? -15.424 -0.095 -0.043 1.00 96.56 197 THR A CA 1
ATOM 1551 C C . THR A 1 197 ? -14.348 -1.126 0.301 1.00 96.56 197 THR A C 1
ATOM 1553 O O . THR A 1 197 ? -14.406 -1.747 1.358 1.00 96.56 197 THR A O 1
ATOM 1556 N N . ARG A 1 198 ? -13.349 -1.310 -0.571 1.00 96.94 198 ARG A N 1
ATOM 1557 C CA . ARG A 1 198 ? -12.250 -2.259 -0.342 1.00 96.94 198 ARG A CA 1
ATOM 1558 C C . ARG A 1 198 ? -11.251 -1.718 0.676 1.00 96.94 198 ARG A C 1
ATOM 1560 O O . ARG A 1 198 ? -10.776 -2.490 1.498 1.00 96.94 198 ARG A O 1
ATOM 1567 N N . ILE A 1 199 ? -10.975 -0.414 0.637 1.00 97.25 199 ILE A N 1
ATOM 1568 C CA . ILE A 1 199 ? -10.154 0.294 1.630 1.00 97.25 199 ILE A CA 1
ATOM 1569 C C . ILE A 1 199 ? -10.797 0.168 3.016 1.00 97.25 199 ILE A C 1
ATOM 1571 O O . ILE A 1 199 ? -10.141 -0.284 3.947 1.00 97.25 199 ILE A O 1
ATOM 1575 N N . ALA A 1 200 ? -12.094 0.462 3.139 1.00 96.75 200 ALA A N 1
ATOM 1576 C CA . ALA A 1 200 ? -12.835 0.323 4.391 1.00 96.75 200 ALA A CA 1
ATOM 1577 C C . ALA A 1 200 ? -12.862 -1.126 4.899 1.00 96.75 200 ALA A C 1
ATOM 1579 O O . ALA A 1 200 ? -12.618 -1.371 6.077 1.00 96.75 200 ALA A O 1
ATOM 1580 N N . ALA A 1 201 ? -13.098 -2.100 4.014 1.00 97.19 201 ALA A N 1
ATOM 1581 C CA . ALA A 1 201 ? -13.062 -3.513 4.385 1.00 97.19 201 ALA A CA 1
ATOM 1582 C C . ALA A 1 201 ? -11.669 -3.963 4.862 1.00 97.19 201 ALA A C 1
ATOM 1584 O O . ALA A 1 201 ? -11.578 -4.753 5.795 1.00 97.19 201 ALA A O 1
ATOM 1585 N N . ALA A 1 202 ? -10.594 -3.466 4.242 1.00 97.19 202 ALA A N 1
ATOM 1586 C CA . ALA A 1 202 ? -9.229 -3.750 4.672 1.00 97.19 202 ALA A CA 1
ATOM 1587 C C . ALA A 1 202 ? -8.909 -3.095 6.024 1.00 97.19 202 ALA A C 1
ATOM 1589 O O . ALA A 1 202 ? -8.387 -3.769 6.905 1.00 97.19 202 ALA A O 1
ATOM 1590 N N . ALA A 1 203 ? -9.302 -1.834 6.227 1.00 97.19 203 ALA A N 1
ATOM 1591 C CA . ALA A 1 203 ? -9.103 -1.116 7.485 1.00 97.19 203 ALA A CA 1
ATOM 1592 C C . ALA A 1 203 ? -9.827 -1.796 8.658 1.00 97.19 203 ALA A C 1
ATOM 1594 O O . ALA A 1 203 ? -9.265 -1.927 9.740 1.00 97.19 203 ALA A O 1
ATOM 1595 N N . LEU A 1 204 ? -11.042 -2.312 8.434 1.00 97.12 204 LEU A N 1
ATOM 1596 C CA . LEU A 1 204 ? -11.815 -3.018 9.462 1.00 97.12 204 LEU A CA 1
ATOM 1597 C C . LEU A 1 204 ? -11.145 -4.300 9.980 1.00 97.12 204 LEU A C 1
ATOM 1599 O O . LEU A 1 204 ? -11.489 -4.729 11.080 1.00 97.12 204 LEU A O 1
ATOM 1603 N N . LYS A 1 205 ? -10.181 -4.881 9.251 1.00 96.62 205 LYS A N 1
ATOM 1604 C CA . LYS A 1 205 ? -9.392 -6.025 9.736 1.00 96.62 205 LYS A CA 1
ATOM 1605 C C . LYS A 1 205 ? -8.580 -5.679 10.988 1.00 96.62 205 LYS A C 1
ATOM 1607 O O . LYS A 1 205 ? -8.308 -6.573 11.779 1.00 96.62 205 LYS A O 1
ATOM 1612 N N . SER A 1 206 ? -8.235 -4.404 11.215 1.00 94.81 206 SER A N 1
ATOM 1613 C CA . SER A 1 206 ? -7.529 -3.994 12.440 1.00 94.81 206 SER A CA 1
ATOM 1614 C C . SER A 1 206 ? -8.337 -4.280 13.708 1.00 94.81 206 SER A C 1
ATOM 1616 O O . SER A 1 206 ? -7.756 -4.493 14.761 1.00 94.81 206 SER A O 1
ATOM 1618 N N . ARG A 1 207 ? -9.674 -4.354 13.614 1.00 92.81 207 ARG A N 1
ATOM 1619 C CA . ARG A 1 207 ? -10.554 -4.627 14.762 1.00 92.81 207 ARG A CA 1
ATOM 1620 C C . ARG A 1 207 ? -10.424 -6.045 15.307 1.00 92.81 207 ARG A C 1
ATOM 1622 O O . ARG A 1 207 ? -10.950 -6.323 16.381 1.00 92.81 207 ARG A O 1
ATOM 1629 N N . GLU A 1 208 ? -9.805 -6.936 14.540 1.00 93.81 208 GLU A N 1
ATOM 1630 C CA . GLU A 1 208 ? -9.489 -8.302 14.953 1.00 93.81 208 GLU A CA 1
ATOM 1631 C C . GLU A 1 208 ? -8.161 -8.368 15.729 1.00 93.81 208 GLU A C 1
ATOM 1633 O O . GLU A 1 208 ? -7.806 -9.434 16.226 1.00 93.81 208 GLU A O 1
ATOM 1638 N N . LEU A 1 209 ? -7.426 -7.252 15.827 1.00 91.31 209 LEU A N 1
ATOM 1639 C CA . LEU A 1 209 ? -6.157 -7.154 16.540 1.00 91.31 209 LEU A CA 1
ATOM 1640 C C . LEU A 1 209 ? -6.380 -6.755 18.007 1.00 91.31 209 LEU A C 1
ATOM 1642 O O . LEU A 1 209 ? -7.219 -5.911 18.331 1.00 91.31 209 LEU A O 1
ATOM 1646 N N . ASP A 1 210 ? -5.590 -7.352 18.898 1.00 86.81 210 ASP A N 1
ATOM 1647 C CA . ASP A 1 210 ? -5.625 -7.071 20.333 1.00 86.81 210 ASP A CA 1
ATOM 1648 C C . ASP A 1 210 ? -4.681 -5.911 20.672 1.00 86.81 210 ASP A C 1
ATOM 1650 O O . ASP A 1 210 ? -3.473 -6.099 20.798 1.00 86.81 210 ASP A O 1
ATOM 1654 N N . PHE A 1 211 ? -5.225 -4.707 20.857 1.00 80.94 211 PHE A N 1
ATOM 1655 C CA . PHE A 1 211 ? -4.453 -3.535 21.288 1.00 80.94 211 PHE A CA 1
ATOM 1656 C C . PHE A 1 211 ? -4.644 -3.232 22.774 1.00 80.94 211 PHE A C 1
ATOM 1658 O O . PHE A 1 211 ? -5.747 -3.365 23.316 1.00 80.94 211 PHE A O 1
ATOM 1665 N N . SER A 1 212 ? -3.599 -2.709 23.424 1.00 70.50 212 SER A N 1
ATOM 1666 C CA . SER A 1 212 ? -3.763 -2.044 24.720 1.00 70.50 212 SER A CA 1
ATOM 1667 C C . SER A 1 212 ? -4.465 -0.703 24.508 1.00 70.50 212 SER A C 1
ATOM 1669 O O . SER A 1 212 ? -3.839 0.325 24.274 1.00 70.50 212 SER A O 1
ATOM 1671 N N . ARG A 1 213 ? -5.799 -0.709 24.564 1.00 69.25 213 ARG A N 1
ATOM 1672 C CA . ARG A 1 213 ? -6.634 0.498 24.395 1.00 69.25 213 ARG A CA 1
ATOM 1673 C C . ARG A 1 213 ? -6.663 1.400 25.633 1.00 69.25 213 ARG A C 1
ATOM 1675 O O . ARG A 1 213 ? -7.346 2.419 25.636 1.00 69.25 213 ARG A O 1
ATOM 1682 N N . TYR A 1 214 ? -5.961 1.011 26.696 1.00 60.47 214 TYR A N 1
ATOM 1683 C CA . TYR A 1 214 ? -5.974 1.691 27.982 1.00 60.47 214 TYR A CA 1
ATOM 1684 C C . TYR A 1 214 ? -4.555 2.030 28.439 1.00 60.47 214 TYR A C 1
ATOM 1686 O O . TYR A 1 214 ? -3.682 1.165 28.481 1.00 60.47 214 TYR A O 1
ATOM 1694 N N . TYR A 1 215 ? -4.373 3.286 28.853 1.00 53.81 215 TYR A N 1
ATOM 1695 C CA . TYR A 1 215 ? -3.297 3.740 29.739 1.00 53.81 215 TYR A CA 1
ATOM 1696 C C . TYR A 1 215 ? -3.511 3.162 31.155 1.00 53.81 215 TYR A C 1
ATOM 1698 O O . TYR A 1 215 ? -3.803 3.906 32.091 1.00 53.81 215 TYR A O 1
ATOM 1706 N N . GLY A 1 216 ? -3.496 1.832 31.279 1.00 47.72 216 GLY A N 1
ATOM 1707 C CA . GLY A 1 216 ? -3.636 1.107 32.545 1.00 47.72 216 GLY A CA 1
ATOM 1708 C C . GLY A 1 216 ? -2.289 0.790 33.167 1.00 47.72 216 GLY A C 1
ATOM 1709 O O . GLY A 1 216 ? -1.487 0.136 32.468 1.00 47.72 216 GLY A O 1
#

Sequence (216 aa):
MTEAWAGRTFRNAAPLTLRGDNPVDGYSAEDLRGHGWAPGGYMGTCQDCVEVHVGGDKRCRRCRACAIKALEASRNRPRWQSGHKGIPTDRPVWAYFYWSGSSEDEDIMLLHGISDEGGEVFTVQHERVRDWDRYGHVICWIDVEERPALSVEAVDAIVAALADQRSIHWSCADHIVEDWLHQTALQAVVDGHRDATRIAAAALKSRELDFSRYYG

Radius of gyration: 26.9 Å; chains: 1; bounding box: 52×70×96 Å

Secondary structure (DSSP, 8-state):
------------PPP--------TT---HHHHHTTT--EEEEEEE-TTT--EEEEE-TT-SS-HHHHHHHHHHHHSS--PEESSTT--SSS-EEEEEE--S-SSS-SEEEEEEEEPTTSSEEEE--TTS--EEEESEEEEEE--SS-PPP-HHHHHHHHHHHH-TTSS-STTHHHHHHHHHHHHHHHHHHTT-TTHHHHHHHHGGGGGS----S--